Protein AF-A0A9X5XA34-F1 (afdb_monomer)

Nearest PDB structures (foldseek):
  7z6s-assembly1_E  TM=5.953E-01  e=7.574E-02  Homo sapiens
  6o60-assembly1_A  TM=2.991E-01  e=6.648E+00  Homo sapiens
  1knz-assembly4_N  TM=2.653E-01  e=7.057E+00  Simian rotavirus A/SA11

Foldseek 3Di:
DLVVLLVVLLVLVVVCVVVVDDDPSVVVSVVSLVVVLVPDPDSPVSVVSVVVSVVLSVLLVVQVVVLCVLCVVVQAAEDEDCDPVCPAWAWDQDPNGTYTYYHSSCSVRNSLLSQQVQAAPPPSHHADPLWDFDDPPPDDPPRPADAGRVRHGGTHHPVVVVVVVPPDDPVNVDPVSCVVVVNDPPDD

Solvent-accessible surface area (backbone atoms only — not comparable to full-atom values): 11039 Å² total; per-residue (Å²): 107,69,69,64,51,50,56,52,54,52,53,53,51,53,56,41,61,75,61,77,56,85,54,71,65,56,50,50,50,52,49,50,53,53,49,55,37,70,72,40,97,50,40,66,61,47,51,53,52,54,50,50,53,52,51,47,52,57,46,22,64,68,28,44,67,55,33,52,52,46,29,55,75,70,73,33,46,81,43,74,38,88,56,79,85,49,80,64,54,41,71,44,78,55,97,89,36,54,23,40,40,28,31,60,86,39,30,50,61,33,25,57,57,53,59,44,61,81,19,12,72,84,75,66,39,83,57,61,97,72,42,32,77,46,72,64,96,82,60,57,95,84,60,87,66,47,61,42,74,85,69,46,75,37,31,31,34,54,69,62,49,63,72,65,69,59,84,67,52,73,82,68,60,38,68,71,51,28,62,75,69,70,50,75,80,85,79,128

Radius of gyration: 23.43 Å; Cα contacts (8 Å, |Δi|>4): 202; chains: 1; bounding box: 64×44×60 Å

Structure (mmCIF, N/CA/C/O backbone):
data_AF-A0A9X5XA34-F1
#
_entry.id   AF-A0A9X5XA34-F1
#
loop_
_atom_site.group_PDB
_atom_site.id
_atom_site.type_symbol
_atom_site.label_atom_id
_atom_site.label_alt_id
_atom_site.label_comp_id
_atom_site.label_asym_id
_atom_site.label_entity_id
_atom_site.label_seq_id
_atom_site.pdbx_PDB_ins_code
_atom_site.Cartn_x
_atom_site.Cartn_y
_atom_site.Cartn_z
_atom_site.occupancy
_atom_site.B_iso_or_equiv
_atom_site.auth_seq_id
_atom_site.auth_comp_id
_atom_site.auth_asym_id
_atom_site.auth_atom_id
_atom_site.pdbx_PDB_model_num
ATOM 1 N N . GLN A 1 1 ? 6.726 -3.554 -26.594 1.00 53.03 1 GLN A N 1
ATOM 2 C CA . GLN A 1 1 ? 8.199 -3.473 -26.692 1.00 53.03 1 GLN A CA 1
ATOM 3 C C . GLN A 1 1 ? 8.762 -2.901 -25.396 1.00 53.03 1 GLN A C 1
ATOM 5 O O . GLN A 1 1 ? 9.477 -3.631 -24.731 1.00 53.03 1 GLN A O 1
ATOM 10 N N . SER A 1 2 ? 8.300 -1.724 -24.947 1.00 52.72 2 SER A N 1
ATOM 11 C CA . SER A 1 2 ? 8.658 -1.141 -23.637 1.00 52.72 2 SER A CA 1
ATOM 12 C C . SER A 1 2 ? 8.452 -2.076 -22.436 1.00 52.72 2 SER A C 1
ATOM 14 O O . SER A 1 2 ? 9.377 -2.255 -21.656 1.00 52.72 2 SER A O 1
ATOM 16 N N . GLU A 1 3 ? 7.300 -2.745 -22.312 1.00 49.78 3 GLU A N 1
ATOM 17 C CA . GLU A 1 3 ? 7.043 -3.704 -21.214 1.00 49.78 3 GLU A CA 1
ATOM 18 C C . GLU A 1 3 ? 8.010 -4.900 -21.230 1.00 49.78 3 GLU A C 1
ATOM 20 O O . GLU A 1 3 ? 8.459 -5.381 -20.192 1.00 49.78 3 GLU A O 1
ATOM 25 N N . THR A 1 4 ? 8.382 -5.362 -22.425 1.00 62.16 4 THR A N 1
ATOM 26 C CA . THR A 1 4 ? 9.328 -6.470 -22.616 1.00 62.16 4 THR A CA 1
ATOM 27 C C . THR A 1 4 ? 10.756 -6.061 -22.255 1.00 62.16 4 THR A C 1
ATOM 29 O O . THR A 1 4 ? 11.540 -6.887 -21.785 1.00 62.16 4 THR A O 1
ATOM 32 N N . ASP A 1 5 ? 11.093 -4.792 -22.464 1.00 62.34 5 ASP A N 1
ATOM 33 C CA . ASP A 1 5 ? 12.386 -4.225 -22.100 1.00 62.34 5 ASP A CA 1
ATOM 34 C C . ASP A 1 5 ? 12.451 -3.924 -20.591 1.00 62.34 5 ASP A C 1
ATOM 36 O O . ASP A 1 5 ? 13.469 -4.212 -19.962 1.00 62.34 5 ASP A O 1
ATOM 40 N N . ALA A 1 6 ? 11.345 -3.484 -19.980 1.00 56.47 6 ALA A N 1
ATOM 41 C CA . ALA A 1 6 ? 11.218 -3.271 -18.536 1.00 56.47 6 ALA A CA 1
ATOM 42 C C . ALA A 1 6 ? 11.416 -4.569 -17.732 1.00 56.47 6 ALA A C 1
ATOM 44 O O . ALA A 1 6 ? 12.258 -4.619 -16.834 1.00 56.47 6 ALA A O 1
ATOM 45 N N . ALA A 1 7 ? 10.726 -5.651 -18.109 1.00 65.06 7 ALA A N 1
ATOM 46 C CA . ALA A 1 7 ? 10.892 -6.958 -17.467 1.00 65.06 7 ALA A CA 1
ATOM 47 C C . ALA A 1 7 ? 12.336 -7.488 -17.581 1.00 65.06 7 ALA A C 1
ATOM 49 O O . ALA A 1 7 ? 12.862 -8.099 -16.650 1.00 65.06 7 ALA A O 1
ATOM 50 N N . ARG A 1 8 ? 13.017 -7.217 -18.706 1.00 67.88 8 ARG A N 1
ATOM 51 C CA . ARG A 1 8 ? 14.408 -7.641 -18.934 1.00 67.88 8 ARG A CA 1
ATOM 52 C C . ARG A 1 8 ? 15.404 -6.868 -18.065 1.00 67.88 8 ARG A C 1
ATOM 54 O O . ARG A 1 8 ? 16.345 -7.473 -17.551 1.00 67.88 8 ARG A O 1
ATOM 61 N N . ILE A 1 9 ? 15.193 -5.560 -17.914 1.00 66.75 9 ILE A N 1
ATOM 62 C CA . ILE A 1 9 ? 15.996 -4.663 -17.070 1.00 66.75 9 ILE A CA 1
ATOM 63 C C . ILE A 1 9 ? 15.876 -5.080 -15.598 1.00 66.75 9 ILE A C 1
ATOM 65 O O . ILE A 1 9 ? 16.897 -5.263 -14.937 1.00 66.75 9 ILE A O 1
ATOM 69 N N . ILE A 1 10 ? 14.652 -5.299 -15.108 1.00 64.88 10 ILE A N 1
ATOM 70 C CA . ILE A 1 10 ? 14.385 -5.689 -13.714 1.00 64.88 10 ILE A CA 1
ATOM 71 C C . ILE A 1 10 ? 15.001 -7.058 -13.393 1.00 64.88 10 ILE A C 1
ATOM 73 O O . ILE A 1 10 ? 15.724 -7.187 -12.406 1.00 64.88 10 ILE A O 1
ATOM 77 N N . LEU A 1 11 ? 14.820 -8.052 -14.269 1.00 68.38 11 LEU A N 1
ATOM 78 C CA . LEU A 1 11 ? 15.395 -9.388 -14.087 1.00 68.38 11 LEU A CA 1
ATOM 79 C C . LEU A 1 11 ? 16.931 -9.361 -13.967 1.00 68.38 11 LEU A C 1
ATOM 81 O O . LEU A 1 11 ? 17.500 -10.065 -13.133 1.00 68.38 11 LEU A O 1
ATOM 85 N N . HIS A 1 12 ? 17.614 -8.543 -14.777 1.00 64.69 12 HIS A N 1
ATOM 86 C CA . HIS A 1 12 ? 19.074 -8.402 -14.691 1.00 64.69 12 HIS A CA 1
ATOM 87 C C . HIS A 1 12 ? 19.519 -7.750 -13.372 1.00 64.69 12 HIS A C 1
ATOM 89 O O . HIS A 1 12 ? 20.547 -8.131 -12.817 1.00 64.69 12 HIS A O 1
ATOM 95 N N . LEU A 1 13 ? 18.752 -6.802 -12.824 1.00 63.66 13 LEU A N 1
ATOM 96 C CA . LEU A 1 13 ? 19.071 -6.171 -11.536 1.00 63.66 13 LEU A CA 1
ATOM 97 C C . LEU A 1 13 ? 18.957 -7.148 -10.363 1.00 63.66 13 LEU A C 1
ATOM 99 O O . LEU A 1 13 ? 19.802 -7.135 -9.466 1.00 63.66 13 LEU A O 1
ATOM 103 N N . GLU A 1 14 ? 17.939 -8.005 -10.371 1.00 64.94 14 GLU A N 1
ATOM 104 C CA . GLU A 1 14 ? 17.734 -9.017 -9.332 1.00 64.94 14 GLU A CA 1
ATOM 105 C C . GLU A 1 14 ? 18.852 -10.062 -9.330 1.00 64.94 14 GLU A C 1
ATOM 107 O O . GLU A 1 14 ? 19.388 -10.390 -8.268 1.00 64.94 14 GLU A O 1
ATOM 112 N N . GLN A 1 15 ? 19.266 -10.512 -10.518 1.00 65.75 15 GLN A N 1
ATOM 113 C CA . GLN A 1 15 ? 20.411 -11.410 -10.686 1.00 65.75 15 GLN A CA 1
ATOM 114 C C . GLN A 1 15 ? 21.706 -10.769 -10.165 1.00 65.75 15 GLN A C 1
ATOM 116 O O . GLN A 1 15 ? 22.433 -11.390 -9.389 1.00 65.75 15 GLN A O 1
ATOM 121 N N . ASN A 1 16 ? 21.948 -9.498 -10.494 1.00 59.97 16 ASN A N 1
ATOM 122 C CA . ASN A 1 16 ? 23.144 -8.773 -10.054 1.00 59.97 16 ASN A CA 1
ATOM 123 C C . ASN A 1 16 ? 23.168 -8.554 -8.538 1.00 59.97 16 ASN A C 1
ATOM 125 O O . ASN A 1 16 ? 24.214 -8.666 -7.898 1.00 59.97 16 ASN A O 1
ATOM 129 N N . HIS A 1 17 ? 22.013 -8.265 -7.938 1.00 57.62 17 HIS A N 1
ATOM 130 C CA . HIS A 1 17 ? 21.917 -8.049 -6.500 1.00 57.62 17 HIS A CA 1
ATOM 131 C C . HIS A 1 17 ? 22.076 -9.342 -5.692 1.00 57.62 17 HIS A C 1
ATOM 133 O O . HIS A 1 17 ? 22.726 -9.325 -4.649 1.00 57.62 17 HIS A O 1
ATOM 139 N N . ALA A 1 18 ? 21.508 -10.457 -6.162 1.00 56.69 18 ALA A N 1
ATOM 140 C CA . ALA A 1 18 ? 21.620 -11.756 -5.498 1.00 56.69 18 ALA A CA 1
ATOM 141 C C . ALA A 1 18 ? 23.058 -12.300 -5.499 1.00 56.69 18 ALA A C 1
ATOM 143 O O . ALA A 1 18 ? 23.439 -13.044 -4.596 1.00 56.69 18 ALA A O 1
ATOM 144 N N . LEU A 1 19 ? 23.859 -11.919 -6.496 1.00 56.22 19 LEU A N 1
ATOM 145 C CA . LEU A 1 19 ? 25.229 -12.393 -6.643 1.00 56.22 19 LEU A CA 1
ATOM 146 C C . LEU A 1 19 ? 26.249 -11.551 -5.873 1.00 56.22 19 LEU A C 1
ATOM 148 O O . LEU A 1 19 ? 27.348 -12.040 -5.644 1.00 56.22 19 LEU A O 1
ATOM 152 N N . GLY A 1 20 ? 25.920 -10.324 -5.447 1.00 52.09 20 GLY A N 1
ATOM 153 C CA . GLY A 1 20 ? 26.854 -9.455 -4.712 1.00 52.09 20 GLY A CA 1
ATOM 154 C C . GLY A 1 20 ? 28.168 -9.174 -5.460 1.00 52.09 20 GLY A C 1
ATOM 155 O O . GLY A 1 20 ? 29.152 -8.757 -4.850 1.00 52.09 20 GLY A O 1
ATOM 156 N N . LEU A 1 21 ? 28.197 -9.427 -6.770 1.00 47.56 21 LEU A N 1
ATOM 157 C CA . LEU A 1 21 ? 29.385 -9.413 -7.611 1.00 47.56 21 LEU A CA 1
ATOM 158 C C . LEU A 1 21 ? 29.230 -8.334 -8.681 1.00 47.56 21 LEU A C 1
ATOM 160 O O . LEU A 1 21 ? 28.196 -8.216 -9.333 1.00 47.56 21 LEU A O 1
ATOM 164 N N . GLY A 1 22 ? 30.272 -7.522 -8.831 1.00 54.25 22 GLY A N 1
ATOM 165 C CA . GLY A 1 22 ? 30.401 -6.590 -9.941 1.00 54.25 22 GLY A CA 1
ATOM 166 C C . GLY A 1 22 ? 31.101 -7.204 -11.157 1.00 54.25 22 GLY A C 1
ATOM 167 O O . GLY A 1 22 ? 31.789 -8.218 -11.053 1.00 54.25 22 GLY A O 1
ATOM 168 N N . SER A 1 23 ? 31.003 -6.444 -12.253 1.00 61.09 23 SER A N 1
ATOM 169 C CA . SER A 1 23 ? 31.700 -6.515 -13.545 1.00 61.09 23 SER A CA 1
ATOM 170 C C . SER A 1 23 ? 30.919 -7.149 -14.708 1.00 61.09 23 SER A C 1
ATOM 172 O O . SER A 1 23 ? 30.267 -6.367 -15.388 1.00 61.09 23 SER A O 1
ATOM 174 N N . PRO A 1 24 ? 30.865 -8.465 -14.979 1.00 63.59 24 PRO A N 1
ATOM 175 C CA . PRO A 1 24 ? 30.303 -8.954 -16.247 1.00 63.59 24 PRO A CA 1
ATOM 176 C C . PRO A 1 24 ? 28.811 -8.655 -16.423 1.00 63.59 24 PRO A C 1
ATOM 178 O O . PRO A 1 24 ? 28.365 -8.248 -17.494 1.00 63.59 24 PRO A O 1
ATOM 181 N N . GLU A 1 25 ? 28.025 -8.842 -15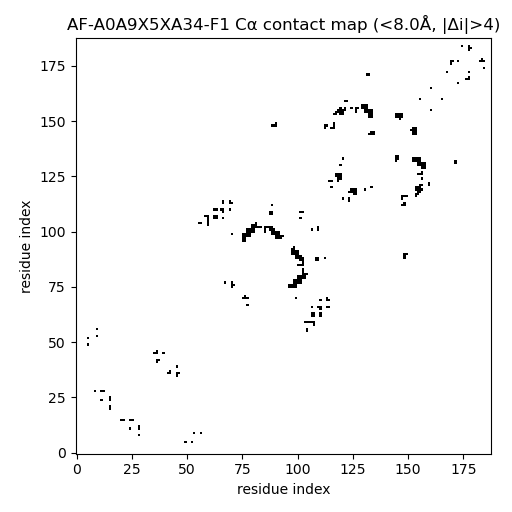.371 1.00 62.22 25 GLU A N 1
ATOM 182 C CA . GLU A 1 25 ? 26.577 -8.694 -15.434 1.00 62.22 25 GLU A CA 1
ATOM 183 C C . GLU A 1 25 ? 26.138 -7.227 -15.292 1.00 62.22 25 GLU A C 1
ATOM 185 O O . GLU A 1 25 ? 25.106 -6.822 -15.836 1.00 62.22 25 GLU A O 1
ATOM 190 N N . LEU A 1 26 ? 26.951 -6.397 -14.625 1.00 66.31 26 LEU A N 1
ATOM 191 C CA . LEU A 1 26 ? 26.785 -4.941 -14.628 1.00 66.31 26 LEU A CA 1
ATOM 192 C C . LEU A 1 26 ? 27.148 -4.353 -16.000 1.00 66.31 26 LEU A C 1
ATOM 194 O O . LEU A 1 26 ? 26.424 -3.496 -16.504 1.00 66.31 26 LEU A O 1
ATOM 198 N N . ASP A 1 27 ? 28.205 -4.864 -16.635 1.00 68.38 27 ASP A N 1
ATOM 199 C CA . ASP A 1 27 ? 28.618 -4.486 -17.987 1.00 68.38 27 ASP A CA 1
ATOM 200 C C . ASP A 1 27 ? 27.572 -4.931 -19.025 1.00 68.38 27 ASP A C 1
ATOM 202 O O . ASP A 1 27 ? 27.261 -4.183 -19.956 1.00 68.38 27 ASP A O 1
ATOM 206 N N . ALA A 1 28 ? 26.965 -6.112 -18.851 1.00 70.12 28 ALA A N 1
ATOM 207 C CA . ALA A 1 28 ? 25.863 -6.596 -19.685 1.00 70.12 28 ALA A CA 1
ATOM 208 C C . ALA A 1 28 ? 24.605 -5.727 -19.532 1.00 70.12 28 ALA A C 1
ATOM 210 O O . ALA A 1 28 ? 23.986 -5.348 -20.529 1.00 70.12 28 ALA A O 1
ATOM 211 N N . PHE A 1 29 ? 24.263 -5.348 -18.298 1.00 73.31 29 PHE A N 1
ATOM 212 C CA . PHE A 1 29 ? 23.167 -4.426 -18.014 1.00 73.31 29 PHE A CA 1
ATOM 213 C C . PHE A 1 29 ? 23.407 -3.040 -18.632 1.00 73.31 29 PHE A C 1
ATOM 215 O O . PHE A 1 29 ? 22.541 -2.501 -19.325 1.00 73.31 29 PHE A O 1
ATOM 222 N N . GLN A 1 30 ? 24.609 -2.485 -18.460 1.00 73.44 30 GLN A N 1
ATOM 223 C CA . GLN A 1 30 ? 24.997 -1.212 -19.061 1.00 73.44 30 GLN A CA 1
ATOM 224 C C . GLN A 1 3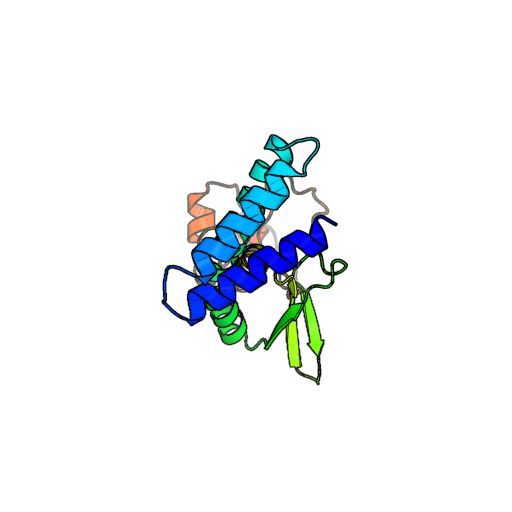0 ? 24.960 -1.284 -20.594 1.00 73.44 30 GLN A C 1
ATOM 226 O O . GLN A 1 30 ? 24.441 -0.375 -21.239 1.00 73.44 30 GLN A O 1
ATOM 231 N N . SER A 1 31 ? 25.441 -2.381 -21.185 1.00 77.62 31 SER A N 1
ATOM 232 C CA . SER A 1 31 ? 25.407 -2.608 -22.636 1.00 77.62 31 SER A CA 1
ATOM 233 C C . SER A 1 31 ? 23.979 -2.702 -23.176 1.00 77.62 31 SER A C 1
ATOM 235 O O . SER A 1 31 ? 23.699 -2.186 -24.261 1.00 77.62 31 SER A O 1
ATOM 237 N N . LEU A 1 32 ? 23.059 -3.308 -22.418 1.00 79.25 32 LEU A N 1
ATOM 238 C CA . LEU A 1 32 ? 21.639 -3.362 -22.759 1.00 79.25 32 LEU A CA 1
ATOM 239 C C . LEU A 1 32 ? 21.011 -1.962 -22.755 1.00 79.25 32 LEU A C 1
ATOM 241 O O . LEU A 1 32 ? 20.362 -1.599 -23.734 1.00 79.25 32 LEU A O 1
ATOM 245 N N . ILE A 1 33 ? 21.243 -1.160 -21.707 1.00 78.00 33 ILE A N 1
ATOM 246 C CA . ILE A 1 33 ? 20.742 0.224 -21.639 1.00 78.00 33 ILE A CA 1
ATOM 247 C C . ILE A 1 33 ? 21.297 1.053 -22.799 1.00 78.00 33 ILE A C 1
ATOM 249 O O . ILE A 1 33 ? 20.537 1.721 -23.494 1.00 78.00 33 ILE A O 1
ATOM 253 N N . VAL A 1 34 ? 22.608 0.986 -23.048 1.00 80.12 34 VAL A N 1
ATOM 254 C CA . VAL A 1 34 ? 23.249 1.716 -24.153 1.00 80.12 34 VAL A CA 1
ATOM 255 C C . VAL A 1 34 ? 22.652 1.306 -25.500 1.00 80.12 34 VAL A C 1
ATOM 257 O O . VAL A 1 34 ? 22.372 2.172 -26.325 1.00 80.12 34 VAL A O 1
ATOM 260 N N . SER A 1 35 ? 22.397 0.013 -25.710 1.00 80.00 35 SER A N 1
ATOM 261 C CA . SER A 1 35 ? 21.786 -0.491 -26.947 1.00 80.00 35 SER A CA 1
ATOM 262 C C . SER A 1 35 ? 20.341 -0.014 -27.120 1.00 80.00 35 SER A C 1
ATOM 264 O O . SER A 1 35 ? 19.966 0.393 -28.217 1.00 80.00 35 SER A O 1
ATOM 266 N N . LEU A 1 36 ? 19.543 -0.014 -26.045 1.00 79.44 36 LEU A N 1
ATOM 267 C CA . LEU A 1 36 ? 18.163 0.485 -26.056 1.00 79.44 36 LEU A CA 1
ATOM 268 C C . LEU A 1 36 ? 18.105 1.980 -26.381 1.00 79.44 36 LEU A C 1
ATOM 270 O O . LEU A 1 36 ? 17.307 2.399 -27.212 1.00 79.44 36 LEU A O 1
ATOM 274 N N . VAL A 1 37 ? 18.980 2.778 -25.768 1.00 81.44 37 VAL A N 1
ATOM 275 C CA . VAL A 1 37 ? 19.057 4.226 -26.006 1.00 81.44 37 VAL A CA 1
ATOM 276 C C . VAL A 1 37 ? 19.557 4.530 -27.421 1.00 81.44 37 VAL A C 1
ATOM 278 O O . VAL A 1 37 ? 19.041 5.438 -28.066 1.00 81.44 37 VAL A O 1
ATOM 281 N N . ALA A 1 38 ? 20.534 3.771 -27.926 1.00 82.00 38 ALA A N 1
ATOM 282 C CA . ALA A 1 38 ? 21.093 3.965 -29.265 1.00 82.00 38 ALA A CA 1
ATOM 283 C C . ALA A 1 38 ? 20.125 3.579 -30.396 1.00 82.00 38 ALA A C 1
ATOM 285 O O . ALA A 1 38 ? 20.214 4.139 -31.486 1.00 82.00 38 ALA A O 1
ATOM 286 N N . ALA A 1 39 ? 19.218 2.630 -30.149 1.00 82.56 39 ALA A N 1
ATOM 287 C CA . ALA A 1 39 ? 18.218 2.181 -31.116 1.00 82.56 39 ALA A CA 1
ATOM 288 C C . ALA A 1 39 ? 16.908 2.991 -31.075 1.00 82.56 39 ALA A C 1
ATOM 290 O O . ALA A 1 39 ? 16.017 2.736 -31.884 1.00 82.56 39 ALA A O 1
ATOM 291 N N . ALA A 1 40 ? 16.765 3.927 -30.134 1.00 83.06 40 ALA A N 1
ATOM 292 C CA . ALA A 1 40 ? 15.533 4.675 -29.923 1.00 83.06 40 ALA A CA 1
ATOM 293 C C . ALA A 1 40 ? 15.440 5.927 -30.803 1.00 83.06 40 ALA A C 1
ATOM 295 O O . ALA A 1 40 ? 16.393 6.699 -30.906 1.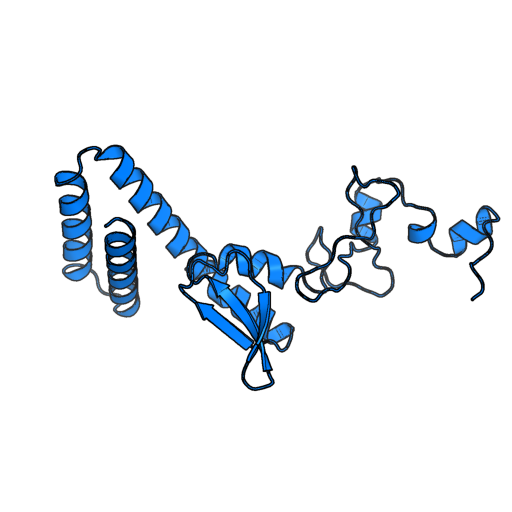00 83.06 40 ALA A O 1
ATOM 296 N N . ASP A 1 41 ? 14.246 6.184 -31.341 1.00 86.19 41 ASP A N 1
ATOM 297 C CA . ASP A 1 41 ? 13.933 7.431 -32.052 1.00 86.19 41 ASP A CA 1
ATOM 298 C C . ASP A 1 41 ? 13.962 8.657 -31.118 1.00 86.19 41 ASP A C 1
ATOM 300 O O . ASP A 1 41 ? 14.305 9.762 -31.541 1.00 86.19 41 ASP A O 1
ATOM 304 N N . ASP A 1 42 ? 13.648 8.456 -29.831 1.00 87.50 42 ASP A N 1
ATOM 305 C CA . ASP A 1 42 ? 13.788 9.456 -28.768 1.00 87.50 42 ASP A CA 1
ATOM 306 C C . ASP A 1 42 ? 14.621 8.906 -27.591 1.00 87.50 42 ASP A C 1
ATOM 308 O O . ASP A 1 42 ? 14.082 8.363 -26.617 1.00 87.50 42 ASP A O 1
ATOM 312 N N . PRO A 1 43 ? 15.954 9.074 -27.643 1.00 82.06 43 PRO A N 1
ATOM 313 C CA . PRO A 1 43 ? 16.856 8.647 -26.578 1.00 82.06 43 PRO A CA 1
ATOM 314 C C . PRO A 1 43 ? 16.543 9.284 -25.217 1.00 82.06 43 PRO A C 1
ATOM 316 O O . PRO A 1 43 ? 16.784 8.667 -24.181 1.00 82.06 43 PRO A O 1
ATOM 319 N N . LYS A 1 44 ? 16.002 10.512 -25.190 1.00 80.12 44 LYS A N 1
ATOM 320 C CA . LYS A 1 44 ? 15.690 11.207 -23.932 1.00 80.12 44 LYS A CA 1
ATOM 321 C C . LYS A 1 44 ? 14.476 10.591 -23.255 1.00 80.12 44 LYS A C 1
ATOM 323 O O . LYS A 1 44 ? 14.518 10.388 -22.043 1.00 80.12 44 LYS A O 1
ATOM 328 N N . ALA A 1 45 ? 13.435 10.269 -24.021 1.00 80.56 45 ALA A N 1
ATOM 329 C CA . ALA A 1 45 ? 12.265 9.572 -23.495 1.00 80.56 45 ALA A CA 1
ATOM 330 C C . ALA A 1 45 ? 12.639 8.194 -22.931 1.00 80.56 45 ALA A C 1
ATOM 332 O O . ALA A 1 45 ? 12.202 7.841 -21.839 1.00 80.56 45 ALA A O 1
ATOM 333 N N . VAL A 1 46 ? 13.511 7.450 -23.620 1.00 78.81 46 VAL A N 1
ATOM 334 C CA . VAL A 1 46 ? 13.980 6.140 -23.140 1.00 78.81 46 VAL A CA 1
ATOM 335 C C . VAL A 1 46 ? 14.811 6.263 -21.864 1.00 78.81 46 VAL A C 1
ATOM 337 O O . VAL A 1 46 ? 14.577 5.510 -20.924 1.00 78.81 46 VAL A O 1
ATOM 340 N N . ILE A 1 47 ? 15.731 7.232 -21.775 1.00 79.06 47 ILE A N 1
ATOM 341 C CA . ILE A 1 47 ? 16.494 7.480 -20.539 1.00 79.06 47 ILE A CA 1
ATOM 342 C C . ILE A 1 47 ? 15.557 7.840 -19.383 1.00 79.06 47 ILE A C 1
ATOM 344 O O . ILE A 1 47 ? 15.718 7.300 -18.289 1.00 79.06 47 ILE A O 1
ATOM 348 N N . ALA A 1 48 ? 14.579 8.722 -19.608 1.00 77.56 48 ALA A N 1
ATOM 349 C CA . ALA A 1 48 ? 13.624 9.113 -18.574 1.00 77.56 48 ALA A CA 1
ATOM 350 C C . ALA A 1 48 ? 12.819 7.903 -18.079 1.00 77.56 48 ALA A C 1
ATOM 352 O O . ALA A 1 48 ? 12.737 7.674 -16.876 1.00 77.56 48 ALA A O 1
ATOM 353 N N . HIS A 1 49 ? 12.329 7.081 -19.006 1.00 78.38 49 HIS A N 1
ATOM 354 C CA . HIS A 1 49 ? 11.557 5.887 -18.688 1.00 78.38 49 HIS A CA 1
ATOM 355 C C . HIS A 1 49 ? 12.374 4.823 -17.936 1.00 78.38 49 HIS A C 1
ATOM 357 O O . HIS A 1 49 ? 11.925 4.295 -16.926 1.00 78.38 49 HIS A O 1
ATOM 363 N N . VAL A 1 50 ? 13.606 4.529 -18.369 1.00 79.44 50 VAL A N 1
ATOM 364 C CA . VAL A 1 50 ? 14.495 3.596 -17.650 1.00 79.44 50 VAL A CA 1
ATOM 365 C C . VAL A 1 50 ? 14.833 4.127 -16.255 1.00 79.44 50 VAL A C 1
ATOM 367 O O . VAL A 1 50 ? 14.895 3.352 -15.304 1.00 79.44 50 VAL A O 1
ATOM 370 N N . THR A 1 51 ? 15.030 5.440 -16.115 1.00 77.31 51 THR A N 1
ATOM 371 C CA . THR A 1 51 ? 15.281 6.068 -14.808 1.00 77.31 51 THR A CA 1
ATOM 372 C C . THR A 1 51 ? 14.096 5.880 -13.864 1.00 77.31 51 THR A C 1
ATOM 374 O O . THR A 1 51 ? 14.292 5.471 -12.725 1.00 77.31 51 THR A O 1
ATOM 377 N N . GLU A 1 52 ? 12.878 6.126 -14.347 1.00 78.56 52 GLU A N 1
ATOM 378 C CA . GLU A 1 52 ? 11.636 5.915 -13.597 1.00 78.56 52 GLU A CA 1
ATOM 379 C C . GLU A 1 52 ? 11.503 4.457 -13.137 1.00 78.56 52 GLU A C 1
ATOM 381 O O . GLU A 1 52 ? 11.354 4.201 -11.947 1.00 78.56 52 GLU A O 1
ATOM 386 N N . LEU A 1 53 ? 11.707 3.491 -14.039 1.00 74.81 53 LEU A N 1
ATOM 387 C CA . LEU A 1 53 ? 11.664 2.061 -13.705 1.00 74.81 53 LEU A CA 1
ATOM 388 C C . LEU A 1 53 ? 12.691 1.660 -12.634 1.00 74.81 53 LEU A C 1
ATOM 390 O O . LEU A 1 53 ? 12.409 0.827 -11.771 1.00 74.81 53 LEU A O 1
ATOM 394 N N . LEU A 1 54 ? 13.897 2.234 -12.683 1.00 73.44 54 LEU A N 1
ATOM 395 C CA . LEU A 1 54 ? 14.935 1.989 -11.680 1.00 73.44 54 LEU A CA 1
ATOM 396 C C . LEU A 1 54 ? 14.562 2.565 -10.312 1.00 73.44 54 LEU A C 1
ATOM 398 O O . LEU A 1 54 ? 14.817 1.920 -9.291 1.00 73.44 54 LEU A O 1
ATOM 402 N N . CYS A 1 55 ? 1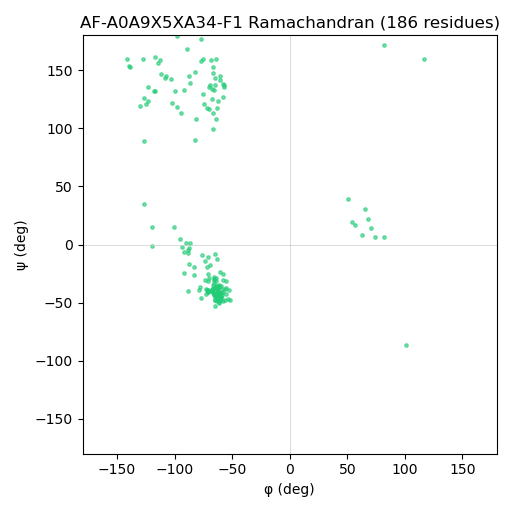3.966 3.757 -10.292 1.00 72.88 55 CYS A N 1
ATOM 403 C CA . CYS A 1 55 ? 13.432 4.366 -9.080 1.00 72.88 55 CYS A CA 1
ATOM 404 C C . CYS A 1 55 ? 12.316 3.504 -8.477 1.00 72.88 55 CYS A C 1
ATOM 406 O O . CYS A 1 55 ? 12.422 3.139 -7.305 1.00 72.88 55 CYS A O 1
ATOM 408 N N . ASP A 1 56 ? 11.333 3.097 -9.281 1.00 74.94 56 ASP A N 1
ATOM 409 C CA . ASP A 1 56 ? 10.214 2.251 -8.853 1.00 74.94 56 ASP A CA 1
ATOM 410 C C . ASP A 1 56 ? 10.706 0.907 -8.293 1.00 74.94 56 ASP A C 1
ATOM 412 O O . ASP A 1 56 ? 10.260 0.454 -7.239 1.00 74.94 56 ASP A O 1
ATOM 416 N N . HIS A 1 57 ? 11.683 0.267 -8.945 1.00 76.56 57 HIS A N 1
ATOM 417 C CA . HIS A 1 57 ? 12.264 -0.983 -8.448 1.00 76.56 57 HIS A CA 1
ATOM 418 C C . HIS A 1 57 ? 12.976 -0.799 -7.098 1.00 76.56 57 HIS A C 1
ATOM 420 O O . HIS A 1 57 ? 12.798 -1.607 -6.181 1.00 76.56 57 HIS A O 1
ATOM 426 N N . ALA A 1 58 ? 13.781 0.259 -6.954 1.00 75.75 58 ALA A N 1
ATOM 427 C CA . ALA A 1 58 ? 14.471 0.555 -5.702 1.00 75.75 58 ALA A CA 1
ATOM 428 C C . ALA A 1 58 ? 13.481 0.851 -4.563 1.00 75.75 58 ALA A C 1
ATOM 430 O O . ALA A 1 58 ? 13.679 0.387 -3.436 1.00 75.75 58 ALA A O 1
ATOM 431 N N . GLU A 1 59 ? 12.405 1.577 -4.865 1.00 79.50 59 GLU A N 1
ATOM 432 C CA . GLU A 1 59 ? 11.338 1.882 -3.921 1.00 79.50 59 GLU A CA 1
ATOM 433 C C . GLU A 1 59 ? 10.588 0.611 -3.497 1.00 79.50 59 GLU A C 1
ATOM 435 O O . GLU A 1 59 ? 10.533 0.291 -2.306 1.00 79.50 59 GLU A O 1
ATOM 440 N N . ASN A 1 60 ? 10.105 -0.184 -4.453 1.00 82.06 60 ASN A N 1
ATOM 441 C CA . ASN A 1 60 ? 9.391 -1.432 -4.179 1.00 82.06 60 ASN A CA 1
ATOM 442 C C . ASN A 1 60 ? 10.224 -2.398 -3.330 1.00 82.06 60 ASN A C 1
ATOM 444 O O . ASN A 1 60 ? 9.715 -3.013 -2.391 1.00 82.06 60 ASN A O 1
ATOM 448 N N . LYS A 1 61 ? 11.533 -2.472 -3.579 1.00 82.69 61 LYS A N 1
ATOM 449 C CA . LYS A 1 61 ? 12.456 -3.270 -2.770 1.00 82.69 61 LYS A CA 1
ATOM 450 C C . LYS A 1 61 ? 12.573 -2.782 -1.324 1.00 82.69 61 LYS A C 1
ATOM 452 O O . LYS A 1 61 ? 12.717 -3.601 -0.416 1.00 82.69 61 LYS A O 1
ATOM 457 N N . ALA A 1 62 ? 12.517 -1.47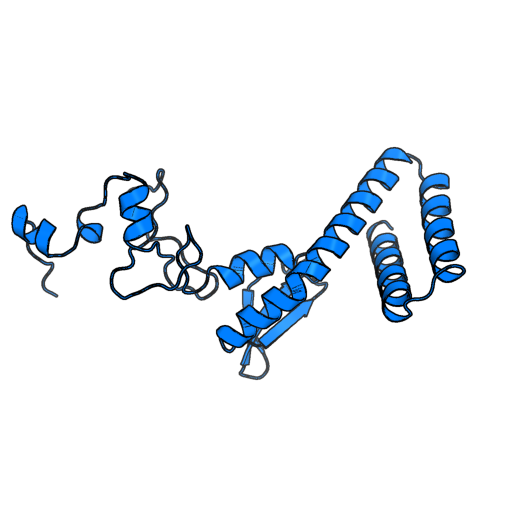2 -1.094 1.00 86.50 62 ALA A N 1
ATOM 458 C CA . ALA A 1 62 ? 12.560 -0.896 0.248 1.00 86.50 62 ALA A CA 1
ATOM 459 C C . ALA A 1 62 ? 11.248 -1.107 1.025 1.00 86.50 62 ALA A C 1
ATOM 461 O O . ALA A 1 62 ? 11.277 -1.216 2.256 1.00 86.50 62 ALA A O 1
ATOM 462 N N . TYR A 1 63 ? 10.110 -1.172 0.328 1.00 90.81 63 TYR A N 1
ATOM 463 C CA . TYR A 1 63 ? 8.791 -1.334 0.945 1.00 90.81 63 TYR A CA 1
ATOM 464 C C . TYR A 1 63 ? 8.328 -2.783 1.081 1.00 90.81 63 TYR A C 1
ATOM 466 O O . TYR A 1 63 ? 7.570 -3.063 2.006 1.00 90.81 63 TYR A O 1
ATOM 474 N N . LEU A 1 64 ? 8.810 -3.719 0.257 1.00 92.31 64 LEU A N 1
ATOM 475 C CA . LEU A 1 64 ? 8.366 -5.116 0.311 1.00 92.31 64 LEU A CA 1
ATOM 476 C C . LEU A 1 64 ? 8.490 -5.749 1.711 1.00 92.31 64 LEU A C 1
ATOM 478 O O . LEU A 1 64 ? 7.501 -6.312 2.182 1.00 92.31 64 LEU A O 1
ATOM 482 N N . PRO A 1 65 ? 9.619 -5.617 2.441 1.00 93.44 65 PRO A N 1
ATOM 483 C CA . PRO A 1 65 ? 9.705 -6.148 3.801 1.00 93.44 65 PRO A CA 1
ATOM 484 C C . PRO A 1 65 ? 8.694 -5.509 4.762 1.00 93.44 65 PRO A C 1
ATOM 486 O O . PRO A 1 65 ? 8.157 -6.188 5.633 1.00 93.44 65 PRO A O 1
ATOM 489 N N . LYS A 1 66 ? 8.405 -4.213 4.592 1.00 94.81 66 LYS A N 1
ATOM 490 C CA . LYS A 1 66 ? 7.436 -3.491 5.427 1.00 94.81 66 LYS A CA 1
ATOM 491 C C . LYS A 1 66 ? 6.005 -3.934 5.126 1.00 94.81 66 LYS A C 1
ATOM 493 O O . LYS A 1 66 ? 5.223 -4.123 6.050 1.00 94.81 66 LYS A O 1
ATOM 498 N N . LEU A 1 67 ? 5.674 -4.141 3.850 1.00 95.19 67 LEU A N 1
ATOM 499 C CA . LEU A 1 67 ? 4.377 -4.671 3.432 1.00 95.19 67 LEU A CA 1
ATOM 500 C C . LEU A 1 67 ? 4.153 -6.074 4.000 1.00 95.19 67 LEU A C 1
ATOM 502 O O . LEU A 1 67 ? 3.103 -6.327 4.581 1.00 95.19 67 LEU A O 1
ATOM 506 N N . ILE A 1 68 ? 5.154 -6.956 3.905 1.00 95.62 68 ILE A N 1
ATOM 507 C CA . ILE A 1 68 ? 5.098 -8.295 4.509 1.00 95.62 68 ILE A CA 1
ATOM 508 C C . ILE A 1 68 ? 4.815 -8.187 6.011 1.00 95.62 68 ILE A C 1
ATOM 510 O O . ILE A 1 68 ? 3.892 -8.833 6.502 1.00 95.62 68 ILE A O 1
ATOM 514 N N . GLN A 1 69 ? 5.541 -7.322 6.723 1.00 95.75 69 GLN A N 1
ATOM 515 C CA . GLN A 1 69 ? 5.354 -7.118 8.158 1.00 95.75 69 GLN A CA 1
ATOM 516 C C . GLN A 1 69 ? 3.935 -6.637 8.511 1.00 95.75 69 GLN A C 1
ATOM 518 O O . GLN A 1 69 ? 3.348 -7.098 9.491 1.00 95.75 69 GLN A O 1
ATOM 523 N N . GLU A 1 70 ? 3.363 -5.717 7.734 1.00 95.31 70 GLU A N 1
ATOM 524 C CA . GLU A 1 70 ? 1.996 -5.241 7.967 1.00 95.31 70 GLU A CA 1
ATOM 525 C C . GLU A 1 70 ? 0.946 -6.312 7.630 1.00 95.31 70 GLU A C 1
ATOM 527 O O . GLU A 1 70 ? -0.009 -6.486 8.389 1.00 95.31 70 GLU A O 1
ATOM 532 N N . CYS A 1 71 ? 1.139 -7.093 6.562 1.00 96.00 71 CYS A N 1
ATOM 533 C CA . CYS A 1 71 ? 0.288 -8.247 6.265 1.00 96.00 71 CYS A CA 1
ATOM 534 C C . CYS A 1 71 ? 0.321 -9.273 7.409 1.00 96.00 71 CYS A C 1
ATOM 536 O O . CYS A 1 71 ? -0.736 -9.712 7.864 1.00 96.00 71 CYS A O 1
ATOM 538 N N . GLU A 1 72 ? 1.505 -9.598 7.934 1.00 96.00 72 GLU A N 1
ATOM 539 C CA . GLU A 1 72 ? 1.671 -10.499 9.080 1.00 96.00 72 GLU A CA 1
ATOM 540 C C . GLU A 1 72 ? 0.968 -9.968 10.334 1.00 96.00 72 GLU A C 1
ATOM 542 O O . GLU A 1 72 ? 0.216 -10.707 10.974 1.00 96.00 72 GLU A O 1
ATOM 547 N N . ARG A 1 73 ? 1.140 -8.676 10.654 1.00 94.56 73 ARG A N 1
ATOM 548 C CA . ARG A 1 73 ? 0.456 -8.014 11.780 1.00 94.56 73 ARG A CA 1
ATOM 549 C C . ARG A 1 73 ? -1.065 -8.156 11.688 1.00 94.56 73 ARG A C 1
ATOM 551 O O . ARG A 1 73 ? -1.731 -8.311 12.709 1.00 94.56 73 ARG A O 1
ATOM 558 N N . LEU A 1 74 ? -1.611 -8.092 10.476 1.00 93.50 74 LEU A N 1
ATOM 559 C CA . LEU A 1 74 ? -3.048 -8.180 10.208 1.00 93.50 74 LEU A CA 1
ATOM 560 C C . LEU A 1 74 ? -3.552 -9.622 10.025 1.00 93.50 74 LEU A C 1
ATOM 562 O O . LEU A 1 74 ? -4.753 -9.827 9.841 1.00 93.50 74 LEU A O 1
ATOM 566 N N . GLY A 1 75 ? -2.665 -10.622 10.067 1.00 95.19 75 GLY A N 1
ATOM 567 C CA . GLY A 1 75 ? -3.013 -12.017 9.797 1.00 95.19 75 GLY A CA 1
ATOM 568 C C . GLY A 1 75 ? -3.452 -12.263 8.349 1.00 95.19 75 GLY A C 1
ATOM 569 O O . GLY A 1 75 ? -4.294 -13.127 8.098 1.00 95.19 75 GLY A O 1
ATOM 570 N N . LEU A 1 76 ? -2.920 -11.484 7.405 1.00 95.94 76 LEU A N 1
ATOM 571 C CA . LEU A 1 76 ? -3.191 -11.576 5.973 1.00 95.94 76 LEU A CA 1
ATOM 572 C C . LEU A 1 76 ? -2.020 -12.258 5.258 1.00 95.94 76 LEU A C 1
ATOM 574 O O . LEU A 1 76 ? -0.857 -12.022 5.576 1.00 95.94 76 LEU A O 1
ATOM 578 N N . ALA A 1 77 ? -2.323 -13.084 4.259 1.00 96.94 77 ALA A N 1
ATOM 579 C CA . ALA A 1 77 ? -1.313 -13.517 3.298 1.00 96.94 77 ALA A CA 1
ATOM 580 C C . ALA A 1 77 ? -1.027 -12.392 2.287 1.00 96.94 77 ALA A C 1
ATOM 582 O O . ALA A 1 77 ? -1.875 -11.527 2.071 1.00 96.94 77 ALA A O 1
ATOM 583 N N . LEU A 1 78 ? 0.137 -12.427 1.639 1.00 96.56 78 LEU A N 1
ATOM 584 C CA . LEU A 1 78 ? 0.501 -11.511 0.558 1.00 96.56 78 LEU A CA 1
ATOM 585 C C . LEU A 1 78 ? 0.714 -12.301 -0.734 1.00 96.56 78 LEU A C 1
ATOM 587 O O . LEU A 1 78 ? 1.435 -13.298 -0.740 1.00 96.56 78 LEU A O 1
ATOM 591 N N . GLN A 1 79 ? 0.117 -11.831 -1.824 1.00 96.25 79 GLN A N 1
ATOM 592 C CA . GLN A 1 79 ? 0.367 -12.326 -3.170 1.00 96.25 79 GLN A CA 1
ATOM 593 C C . GLN A 1 79 ? 0.650 -11.146 -4.099 1.00 96.25 79 GLN A C 1
ATOM 595 O O . GLN A 1 79 ? -0.205 -10.285 -4.303 1.00 96.25 79 GLN A O 1
ATOM 600 N N . LEU A 1 80 ? 1.847 -11.135 -4.684 1.00 93.75 80 LEU A N 1
ATOM 601 C CA . LEU A 1 80 ? 2.200 -10.185 -5.733 1.00 93.75 80 LEU A CA 1
ATOM 602 C C . LEU A 1 80 ? 1.795 -10.733 -7.103 1.00 93.75 80 LEU A C 1
ATOM 604 O O . LEU A 1 80 ? 1.848 -11.943 -7.337 1.00 93.75 80 LEU A O 1
ATOM 608 N N . THR A 1 81 ? 1.373 -9.848 -7.999 1.00 91.19 81 THR A N 1
ATOM 609 C CA . THR A 1 81 ? 0.967 -10.194 -9.364 1.00 91.19 81 THR A CA 1
ATOM 610 C C . THR A 1 81 ? 1.459 -9.163 -10.376 1.00 91.19 81 THR A C 1
ATOM 612 O O . THR A 1 81 ? 1.630 -7.996 -10.037 1.00 91.19 81 THR A O 1
ATOM 615 N N . ASP A 1 82 ? 1.646 -9.592 -11.621 1.00 87.25 82 ASP A N 1
ATOM 616 C CA . ASP A 1 82 ? 1.919 -8.711 -12.764 1.00 87.25 82 ASP A CA 1
ATOM 617 C C . ASP A 1 82 ? 0.633 -8.362 -13.543 1.00 87.25 82 ASP A C 1
ATOM 619 O O . ASP A 1 82 ? 0.689 -7.734 -14.599 1.00 87.25 82 ASP A O 1
ATOM 623 N N . ASP A 1 83 ? -0.538 -8.796 -13.057 1.00 87.81 83 ASP A N 1
ATOM 624 C CA . ASP A 1 83 ? -1.828 -8.517 -13.691 1.00 87.81 83 ASP A CA 1
ATOM 625 C C . ASP A 1 83 ? -2.157 -7.019 -13.619 1.00 87.81 83 ASP A C 1
ATOM 627 O O . ASP A 1 83 ? -2.417 -6.462 -12.550 1.00 87.81 83 ASP A O 1
ATOM 631 N N . THR A 1 84 ? -2.176 -6.369 -14.781 1.00 83.00 84 THR A N 1
ATOM 632 C CA . THR A 1 84 ? -2.434 -4.932 -14.914 1.00 83.00 84 THR A CA 1
ATOM 633 C C . THR A 1 84 ? -3.886 -4.546 -14.637 1.00 83.00 84 THR A C 1
ATOM 635 O O . THR A 1 84 ? -4.166 -3.360 -14.477 1.00 83.00 84 THR A O 1
ATOM 638 N N . VAL A 1 85 ? -4.804 -5.516 -14.534 1.00 87.62 85 VAL A N 1
ATOM 639 C CA . VAL A 1 85 ? -6.191 -5.279 -14.104 1.00 87.62 85 VAL A CA 1
ATOM 640 C C . VAL A 1 85 ? -6.263 -4.942 -12.609 1.00 87.62 85 VAL A C 1
ATOM 642 O O . VAL A 1 85 ? -7.200 -4.271 -12.175 1.00 87.62 85 VAL A O 1
ATOM 645 N N . VAL A 1 86 ? -5.282 -5.377 -11.811 1.00 84.50 86 VAL A N 1
ATOM 646 C CA . VAL A 1 86 ? -5.189 -5.046 -10.383 1.00 84.50 86 VAL A CA 1
ATOM 647 C C . VAL A 1 86 ? -4.536 -3.674 -10.239 1.00 84.50 86 VAL A C 1
ATOM 649 O O . VAL A 1 86 ? -3.323 -3.570 -10.163 1.00 84.50 86 VAL A O 1
ATOM 652 N N . ASP A 1 87 ? -5.326 -2.605 -10.238 1.00 80.62 87 ASP A N 1
ATOM 653 C CA . ASP A 1 87 ? -4.782 -1.241 -10.126 1.00 80.62 87 ASP A CA 1
ATOM 654 C C . ASP A 1 87 ? -4.369 -0.891 -8.683 1.00 80.62 87 ASP A C 1
ATOM 656 O O . ASP A 1 87 ? -3.259 -0.423 -8.434 1.00 80.62 87 ASP A O 1
ATOM 660 N N . LEU A 1 88 ? -5.240 -1.199 -7.715 1.00 87.12 88 LEU A N 1
ATOM 661 C CA . LEU A 1 88 ? -5.012 -0.987 -6.283 1.00 87.12 88 LEU A CA 1
ATOM 662 C C . LEU A 1 88 ? -4.947 -2.313 -5.531 1.00 87.12 88 LEU A C 1
ATOM 664 O O . LEU A 1 88 ? -5.509 -3.322 -5.969 1.00 87.12 88 LEU A O 1
ATOM 668 N N . ALA A 1 89 ? -4.273 -2.298 -4.380 1.00 91.25 89 ALA A N 1
ATOM 669 C CA . ALA A 1 89 ? -4.216 -3.463 -3.516 1.00 91.25 89 ALA A CA 1
ATOM 670 C C . ALA A 1 89 ? -5.612 -3.794 -2.978 1.00 91.25 89 ALA A C 1
ATOM 672 O O . ALA A 1 89 ? -6.364 -2.923 -2.541 1.00 91.25 89 ALA A O 1
ATOM 673 N N . GLU A 1 90 ? -5.954 -5.076 -2.962 1.00 93.38 90 GLU A N 1
ATOM 674 C CA . GLU A 1 90 ? -7.254 -5.524 -2.473 1.00 93.38 90 GLU A CA 1
ATOM 675 C C . GLU A 1 90 ? -7.154 -6.826 -1.687 1.00 93.38 90 GLU A C 1
ATOM 677 O O . GLU A 1 90 ? -6.200 -7.594 -1.819 1.00 93.38 90 GLU A O 1
ATOM 682 N N . ILE A 1 91 ? -8.162 -7.091 -0.855 1.00 94.81 91 ILE A N 1
ATOM 683 C CA . ILE A 1 91 ? -8.240 -8.326 -0.076 1.00 94.81 91 ILE A CA 1
ATOM 684 C C . ILE A 1 91 ? -9.150 -9.317 -0.792 1.00 94.81 91 ILE A C 1
ATOM 686 O O . ILE A 1 91 ? -10.355 -9.099 -0.917 1.00 94.81 91 ILE A O 1
ATOM 690 N N . ARG A 1 92 ? -8.587 -10.461 -1.183 1.00 94.31 92 ARG A N 1
ATOM 691 C CA . ARG A 1 92 ? -9.324 -11.605 -1.732 1.00 94.31 92 ARG A CA 1
ATOM 692 C C . ARG A 1 92 ? -9.270 -12.793 -0.777 1.00 94.31 92 ARG A C 1
ATOM 694 O O . ARG A 1 92 ? -8.387 -12.885 0.071 1.00 94.31 92 ARG A O 1
ATOM 701 N N . ILE A 1 93 ? -10.215 -13.721 -0.917 1.00 95.75 93 ILE A N 1
ATOM 702 C CA . ILE A 1 93 ? -10.124 -15.033 -0.265 1.00 95.75 93 ILE A CA 1
ATOM 703 C C . ILE A 1 93 ? -9.512 -16.008 -1.270 1.00 95.75 93 ILE A C 1
ATOM 705 O O . ILE A 1 93 ? -10.139 -16.318 -2.280 1.00 95.75 93 ILE A O 1
ATOM 709 N N . ILE A 1 94 ? -8.303 -16.488 -0.987 1.00 93.62 94 ILE A N 1
ATOM 710 C CA . ILE A 1 94 ? -7.566 -17.452 -1.813 1.00 93.62 94 ILE A CA 1
ATOM 711 C C . ILE A 1 94 ? -7.253 -18.653 -0.926 1.00 93.62 94 ILE A C 1
ATOM 713 O O . ILE A 1 94 ? -6.702 -18.493 0.162 1.00 93.62 94 ILE A O 1
ATOM 717 N N . ASP A 1 95 ? -7.685 -19.845 -1.337 1.00 93.12 95 ASP A N 1
ATOM 718 C CA . ASP A 1 95 ? -7.535 -21.090 -0.566 1.00 93.12 95 ASP A CA 1
ATOM 719 C C . ASP A 1 95 ? -8.015 -20.980 0.896 1.00 93.12 95 ASP A C 1
ATOM 721 O O . ASP A 1 95 ? -7.407 -21.494 1.835 1.00 93.12 95 ASP A O 1
ATOM 725 N N . GLY A 1 96 ? -9.123 -20.258 1.102 1.00 92.94 96 GLY A N 1
ATOM 726 C CA . GLY A 1 96 ? -9.720 -20.040 2.423 1.00 92.94 96 GLY A CA 1
ATOM 727 C C . GLY A 1 96 ? -8.962 -19.054 3.319 1.00 92.94 96 GLY A C 1
ATOM 728 O O . GLY A 1 96 ? -9.338 -18.880 4.477 1.00 92.94 96 GLY A O 1
ATOM 729 N N . ARG A 1 97 ? -7.921 -18.387 2.810 1.00 94.81 97 ARG A N 1
ATOM 730 C CA . ARG A 1 97 ? -7.157 -17.358 3.524 1.00 94.81 97 ARG A CA 1
ATOM 731 C C . ARG A 1 97 ? -7.451 -15.981 2.951 1.00 94.81 97 ARG A C 1
ATOM 733 O O . ARG A 1 97 ? -7.620 -15.829 1.746 1.00 94.81 97 ARG A O 1
ATOM 740 N N . ARG A 1 98 ? -7.510 -14.973 3.822 1.00 96.06 98 ARG A N 1
ATOM 741 C CA . ARG A 1 98 ? -7.568 -13.572 3.396 1.00 96.06 98 ARG A CA 1
ATOM 742 C C . ARG A 1 98 ? -6.177 -13.165 2.918 1.00 96.06 98 ARG A C 1
ATOM 744 O O . ARG A 1 98 ? -5.219 -13.243 3.685 1.00 96.06 98 ARG A O 1
ATOM 751 N N . THR A 1 99 ? -6.094 -12.742 1.668 1.00 96.19 99 THR A N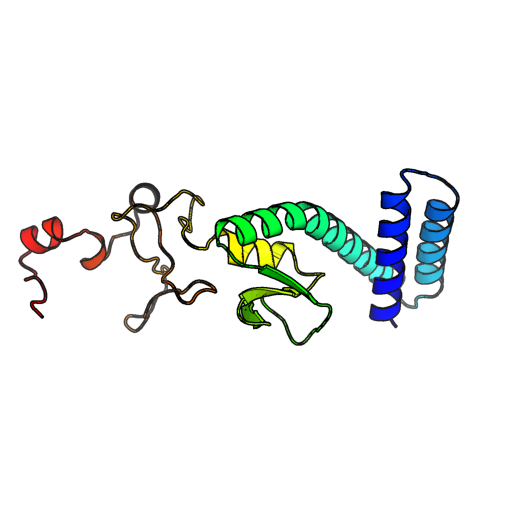 1
ATOM 752 C CA . THR A 1 99 ? -4.845 -12.453 0.970 1.00 96.19 99 THR A CA 1
ATOM 753 C C . THR A 1 99 ? -4.914 -11.052 0.390 1.00 96.19 99 THR A C 1
ATOM 755 O O . THR A 1 99 ? -5.849 -10.742 -0.346 1.00 96.19 99 THR A O 1
ATOM 758 N N . VAL A 1 100 ? -3.926 -10.221 0.713 1.00 96.69 100 VAL A N 1
ATOM 759 C CA . VAL A 1 100 ? -3.661 -8.976 -0.006 1.00 96.69 100 VAL A CA 1
ATOM 760 C C . VAL A 1 100 ? -3.086 -9.348 -1.365 1.00 96.69 100 VAL A C 1
ATOM 762 O O . VAL A 1 100 ? -2.028 -9.974 -1.443 1.00 96.69 100 VAL A O 1
ATOM 765 N N . VAL A 1 101 ? -3.800 -8.985 -2.424 1.00 96.25 101 VAL A N 1
ATOM 766 C CA . VAL A 1 101 ? -3.329 -9.091 -3.802 1.00 96.25 101 VAL A CA 1
ATOM 767 C C . VAL A 1 101 ? -2.910 -7.701 -4.246 1.00 96.25 101 VAL A C 1
ATOM 769 O O . VAL A 1 101 ? -3.713 -6.772 -4.201 1.00 96.25 101 VAL A O 1
ATOM 772 N N . ALA A 1 102 ? -1.650 -7.560 -4.642 1.00 94.25 102 ALA A N 1
ATOM 773 C CA . ALA A 1 102 ? -1.071 -6.290 -5.053 1.00 94.25 102 ALA A CA 1
ATOM 774 C C . ALA A 1 102 ? -0.180 -6.470 -6.279 1.00 94.25 102 ALA A C 1
ATOM 776 O O . ALA A 1 102 ? 0.409 -7.533 -6.488 1.00 94.25 102 ALA A O 1
ATOM 777 N N . ARG A 1 103 ? -0.049 -5.413 -7.076 1.00 92.12 103 ARG A N 1
ATOM 778 C CA . ARG A 1 103 ? 0.878 -5.407 -8.201 1.00 92.12 103 ARG A CA 1
ATOM 779 C C . ARG A 1 103 ? 2.332 -5.400 -7.740 1.00 92.12 103 ARG A C 1
ATOM 781 O O . ARG A 1 103 ? 2.696 -4.653 -6.832 1.00 92.12 103 ARG A O 1
ATOM 788 N N . ALA A 1 104 ? 3.167 -6.208 -8.390 1.00 87.50 104 ALA A N 1
ATOM 789 C CA . ALA A 1 104 ? 4.585 -6.337 -8.057 1.00 87.50 104 ALA A CA 1
ATOM 790 C C . ALA A 1 104 ? 5.369 -5.029 -8.272 1.00 87.50 104 ALA A C 1
ATOM 792 O O . ALA A 1 104 ? 6.325 -4.755 -7.549 1.00 87.50 104 ALA A O 1
ATOM 793 N N . ASP A 1 105 ? 4.936 -4.191 -9.215 1.00 82.50 105 ASP A N 1
ATOM 794 C CA . ASP A 1 105 ? 5.513 -2.873 -9.487 1.00 82.50 105 ASP A CA 1
ATOM 795 C C . ASP A 1 105 ? 4.867 -1.732 -8.676 1.00 82.50 105 ASP A C 1
ATOM 797 O O . ASP A 1 105 ? 5.269 -0.578 -8.819 1.00 82.50 105 ASP A O 1
ATOM 801 N N . LYS A 1 106 ? 3.897 -2.033 -7.800 1.00 88.12 106 LYS A N 1
ATOM 802 C CA . LYS A 1 106 ? 3.176 -1.058 -6.958 1.00 88.12 106 LYS A CA 1
ATOM 803 C C . LYS A 1 106 ? 3.203 -1.432 -5.474 1.00 88.12 106 LYS A C 1
ATOM 805 O O . LYS A 1 106 ? 2.259 -1.167 -4.733 1.00 88.12 106 LYS A O 1
ATOM 810 N N . VAL A 1 107 ? 4.305 -2.026 -5.018 1.00 90.62 107 VAL A N 1
ATOM 811 C CA . VAL A 1 107 ? 4.478 -2.465 -3.624 1.00 90.62 107 VAL A CA 1
ATOM 812 C C . VAL A 1 107 ? 4.427 -1.292 -2.646 1.00 90.62 107 VAL A C 1
ATOM 814 O O . VAL A 1 107 ? 3.846 -1.437 -1.575 1.00 90.62 107 VAL A O 1
ATOM 817 N N . ALA A 1 108 ? 4.994 -0.135 -2.998 1.00 88.25 108 ALA A N 1
ATOM 818 C CA . ALA A 1 108 ? 4.925 1.058 -2.149 1.00 88.25 108 ALA A CA 1
ATOM 819 C C . ALA A 1 108 ? 3.479 1.542 -1.942 1.00 88.25 108 ALA A C 1
ATOM 821 O O . ALA A 1 108 ? 3.064 1.792 -0.815 1.00 88.25 108 ALA A O 1
ATOM 822 N N . VAL A 1 109 ? 2.687 1.564 -3.017 1.00 89.81 109 VAL A N 1
ATOM 823 C CA . VAL A 1 109 ? 1.262 1.926 -2.965 1.00 89.81 109 VAL A CA 1
ATOM 824 C C . VAL A 1 109 ? 0.483 0.922 -2.114 1.00 89.81 109 VAL A C 1
ATOM 826 O O . VAL A 1 109 ? -0.260 1.305 -1.216 1.00 89.81 109 VAL A O 1
ATOM 829 N N . ALA A 1 110 ? 0.717 -0.375 -2.330 1.00 93.25 110 ALA A N 1
ATOM 830 C CA . ALA A 1 110 ? 0.094 -1.425 -1.531 1.00 93.25 110 ALA A CA 1
ATOM 831 C C . ALA A 1 110 ? 0.475 -1.336 -0.046 1.00 93.25 110 ALA A C 1
ATOM 833 O 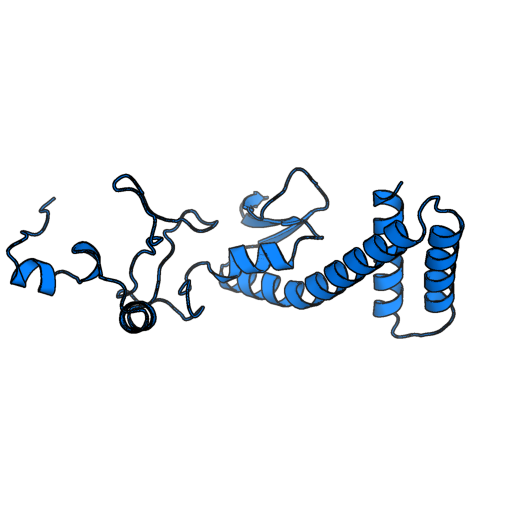O . ALA A 1 110 ? -0.350 -1.611 0.824 1.00 93.25 110 ALA A O 1
ATOM 834 N N . TYR A 1 111 ? 1.717 -0.952 0.259 1.00 93.75 111 TYR A N 1
ATOM 835 C CA . TYR A 1 111 ? 2.139 -0.688 1.629 1.00 93.75 111 TYR A CA 1
ATOM 836 C C . TYR A 1 111 ? 1.336 0.453 2.247 1.00 93.75 111 TYR A C 1
ATOM 838 O O . TYR A 1 111 ? 0.853 0.273 3.359 1.00 93.75 111 TYR A O 1
ATOM 846 N N . ASP A 1 112 ? 1.152 1.577 1.557 1.00 89.69 112 ASP A N 1
ATOM 847 C CA . ASP A 1 112 ? 0.392 2.710 2.095 1.00 89.69 112 ASP A CA 1
ATOM 848 C C . ASP A 1 112 ? -1.064 2.324 2.410 1.00 89.69 112 ASP A C 1
ATOM 850 O O . ASP A 1 112 ? -1.562 2.650 3.491 1.00 89.69 112 ASP A O 1
ATOM 854 N N . ASP A 1 113 ? -1.708 1.543 1.535 1.00 90.44 113 ASP A N 1
ATOM 855 C CA . ASP A 1 113 ? -3.079 1.053 1.735 1.00 90.44 113 ASP A CA 1
ATOM 856 C C . ASP A 1 113 ? -3.203 0.104 2.941 1.00 90.44 113 ASP A C 1
ATOM 858 O O . ASP A 1 113 ? -4.157 0.186 3.720 1.00 90.44 113 ASP A O 1
ATOM 862 N N . VAL A 1 114 ? -2.234 -0.799 3.122 1.00 93.25 114 VAL A N 1
ATOM 863 C CA . VAL A 1 114 ? -2.242 -1.787 4.215 1.00 93.25 114 VAL A CA 1
ATOM 864 C C . VAL A 1 114 ? -1.788 -1.158 5.535 1.00 93.25 114 VAL A C 1
ATOM 866 O O . VAL A 1 114 ? -2.335 -1.463 6.597 1.00 93.25 114 VAL A O 1
ATOM 869 N N . HIS A 1 115 ? -0.794 -0.272 5.496 1.00 91.50 115 HIS A N 1
ATOM 870 C CA . HIS A 1 115 ? -0.166 0.308 6.679 1.00 91.50 115 HIS A CA 1
ATOM 871 C C . HIS A 1 115 ? -1.161 1.115 7.513 1.00 91.50 115 HIS A C 1
ATOM 873 O O . HIS A 1 115 ? -1.105 1.072 8.741 1.00 91.50 115 HIS A O 1
ATOM 879 N N . VAL A 1 116 ? -2.109 1.804 6.875 1.00 87.44 116 VAL A N 1
ATOM 880 C CA . VAL A 1 116 ? -3.119 2.610 7.577 1.00 87.44 116 VAL A CA 1
ATOM 881 C C . VAL A 1 116 ? -4.193 1.771 8.283 1.00 87.44 116 VAL A C 1
ATOM 883 O O . VAL A 1 116 ? -4.902 2.293 9.147 1.00 87.44 116 VAL A O 1
ATOM 886 N N . VAL A 1 117 ? -4.309 0.472 7.979 1.00 91.75 117 VAL A N 1
ATOM 887 C CA . VAL A 1 117 ? -5.348 -0.405 8.543 1.00 91.75 117 VAL A CA 1
ATOM 888 C C . VAL A 1 117 ? -5.194 -0.524 10.060 1.00 91.75 117 VAL A C 1
ATOM 890 O O . VAL A 1 117 ? -4.202 -1.045 10.587 1.00 91.75 117 VAL A O 1
ATOM 893 N N . GLY A 1 118 ? -6.225 -0.067 10.774 1.00 88.81 118 GLY A N 1
ATOM 894 C CA . GLY A 1 118 ? -6.274 -0.068 12.238 1.00 88.81 118 GLY A CA 1
ATOM 895 C C . GLY A 1 118 ? -5.329 0.935 12.912 1.00 88.81 118 GLY A C 1
ATOM 896 O O . GLY A 1 118 ? -5.113 0.833 14.120 1.00 88.81 118 GLY A O 1
ATOM 897 N N . ARG A 1 119 ? -4.769 1.895 12.166 1.00 92.00 119 ARG A N 1
ATOM 898 C CA . ARG A 1 119 ? -3.888 2.949 12.687 1.00 92.00 119 ARG A CA 1
ATOM 899 C C . ARG A 1 119 ? -4.498 4.334 12.481 1.00 92.00 119 ARG A C 1
ATOM 901 O O . ARG A 1 119 ? -5.402 4.535 11.676 1.00 92.00 119 ARG A O 1
ATOM 908 N N . CYS A 1 120 ? -4.000 5.314 13.230 1.00 91.12 120 CYS A N 1
ATOM 909 C CA . CYS A 1 120 ? -4.350 6.715 13.030 1.00 91.12 120 CYS A CA 1
ATOM 910 C C . CYS A 1 120 ? -3.914 7.179 11.642 1.00 91.12 120 CYS A C 1
ATOM 912 O O . CYS A 1 120 ? -2.723 7.164 11.349 1.00 91.12 120 CYS A O 1
ATOM 914 N N . LEU A 1 121 ? -4.851 7.695 10.844 1.00 87.00 121 LEU A N 1
ATOM 915 C CA . LEU A 1 121 ? -4.560 8.215 9.504 1.00 87.00 121 LEU A CA 1
ATOM 916 C C . LEU A 1 121 ? -3.464 9.297 9.499 1.00 87.00 121 LEU A C 1
ATOM 918 O O . LEU A 1 121 ? -2.739 9.443 8.525 1.00 87.00 121 LEU A O 1
ATOM 922 N N . THR A 1 122 ? -3.354 10.086 10.571 1.00 87.44 122 THR A N 1
ATOM 923 C CA . THR A 1 122 ? -2.429 11.228 10.623 1.00 87.44 122 THR A CA 1
ATOM 924 C C . THR A 1 122 ? -1.037 10.864 11.128 1.00 87.44 122 THR A C 1
ATOM 926 O O . THR A 1 122 ? -0.058 11.410 10.634 1.00 87.44 122 THR A O 1
ATOM 929 N N . CYS A 1 123 ? -0.929 9.999 12.140 1.00 89.44 123 CYS A N 1
ATOM 930 C CA . CYS A 1 123 ? 0.355 9.708 12.791 1.00 89.44 123 CYS A CA 1
ATOM 931 C C . CYS A 1 123 ? 0.788 8.243 12.712 1.00 89.44 123 CYS A C 1
ATOM 933 O O . CYS A 1 123 ? 1.826 7.900 13.272 1.00 89.44 123 CYS A O 1
ATOM 935 N N . SER A 1 124 ? -0.017 7.374 12.097 1.00 90.38 124 SER A N 1
ATOM 936 C CA . SER A 1 124 ? 0.187 5.919 12.059 1.00 90.38 124 SER A CA 1
ATOM 937 C C . SER A 1 124 ? 0.344 5.264 13.443 1.00 90.38 124 SER A C 1
ATOM 939 O O . SER A 1 124 ? 0.857 4.150 13.572 1.00 90.38 124 SER A O 1
ATOM 941 N N . GLY A 1 125 ? -0.096 5.948 14.503 1.00 90.38 125 GLY A N 1
ATOM 942 C CA . GLY A 1 125 ? -0.135 5.417 15.861 1.00 90.38 125 GLY A CA 1
ATOM 943 C C . GLY A 1 125 ? -1.278 4.424 16.055 1.00 90.38 125 GLY A C 1
ATOM 944 O O . GLY A 1 125 ? -2.254 4.432 15.301 1.00 90.38 125 GLY A O 1
ATOM 945 N N . GLU A 1 126 ? -1.162 3.587 17.082 1.00 90.88 126 GLU A N 1
ATOM 946 C CA . GLU A 1 126 ? -2.251 2.704 17.503 1.00 90.88 126 GLU A CA 1
ATOM 947 C C . GLU A 1 126 ? -3.489 3.514 17.906 1.00 90.88 126 GLU A C 1
ATOM 949 O O . GLU A 1 126 ? -3.398 4.629 18.428 1.00 90.88 126 GLU A O 1
ATOM 954 N N . LEU A 1 127 ? -4.659 2.950 17.616 1.00 90.31 127 LEU A N 1
ATOM 955 C CA . LEU A 1 127 ? -5.945 3.546 17.937 1.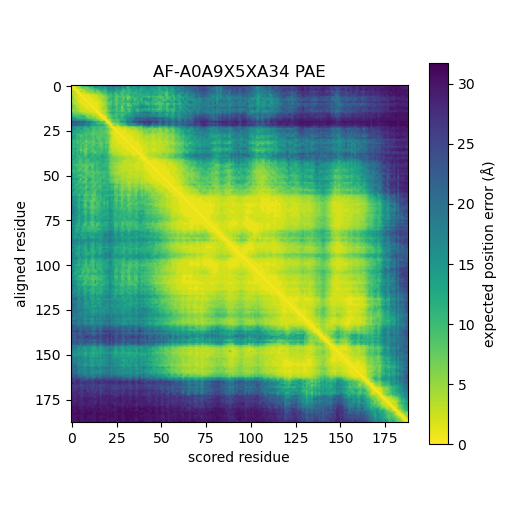00 90.31 127 LEU A CA 1
ATOM 956 C C . LEU A 1 127 ? -6.506 2.916 19.207 1.00 90.31 127 LEU A C 1
ATOM 958 O O . LEU A 1 127 ? -6.582 1.695 19.312 1.00 90.31 127 LEU A O 1
ATOM 962 N N . ASP A 1 128 ? -6.955 3.757 20.131 1.00 90.81 128 ASP A N 1
ATOM 963 C CA . ASP A 1 128 ? -7.772 3.342 21.266 1.00 90.81 128 ASP A CA 1
ATOM 964 C C . ASP A 1 128 ? -9.266 3.598 20.995 1.00 90.81 128 ASP A C 1
ATOM 966 O O . ASP A 1 128 ? -9.667 4.133 19.953 1.00 90.81 128 ASP A O 1
ATOM 970 N N . ASP A 1 129 ? -10.107 3.245 21.964 1.00 87.50 129 ASP A N 1
ATOM 971 C CA . ASP A 1 129 ? -11.562 3.403 21.879 1.00 87.50 129 ASP A CA 1
ATOM 972 C C . ASP A 1 129 ? -12.021 4.872 21.805 1.00 87.50 129 ASP A C 1
ATOM 974 O O . ASP A 1 129 ? -13.198 5.151 21.570 1.00 87.50 129 ASP A O 1
ATOM 978 N N . THR A 1 130 ? -11.112 5.835 21.988 1.00 87.19 130 THR A N 1
ATOM 979 C CA . THR A 1 130 ? -11.405 7.268 21.884 1.00 87.19 130 THR A CA 1
ATOM 980 C C . THR A 1 130 ? -11.179 7.830 20.480 1.00 87.19 130 THR A C 1
ATOM 982 O O . THR A 1 130 ? -11.513 9.000 20.244 1.00 87.19 130 THR A O 1
ATOM 985 N N . ALA A 1 131 ? -10.629 7.021 19.566 1.00 88.00 131 ALA A N 1
ATOM 986 C CA . ALA A 1 131 ? -10.376 7.377 18.179 1.00 88.00 131 ALA A CA 1
ATOM 987 C C . ALA A 1 131 ? -11.658 7.751 17.427 1.00 88.00 131 ALA A C 1
ATOM 989 O O . ALA A 1 131 ? -12.718 7.144 17.587 1.00 88.00 131 ALA A O 1
ATOM 990 N N . LEU A 1 132 ? -11.541 8.752 16.560 1.00 85.62 132 LEU A N 1
ATOM 991 C CA . LEU A 1 132 ? -12.669 9.380 15.886 1.00 85.62 132 LEU A CA 1
ATOM 992 C C . LEU A 1 132 ? -12.647 9.075 14.397 1.00 85.62 132 LEU A C 1
ATOM 994 O O . LEU A 1 132 ? -11.582 8.997 13.797 1.00 85.62 132 LEU A O 1
ATOM 998 N N . LEU A 1 133 ? -13.826 8.957 13.790 1.00 85.62 133 LEU A N 1
ATOM 999 C CA . LEU A 1 133 ? -13.958 8.814 12.341 1.00 85.62 133 LEU A CA 1
ATOM 1000 C C . LEU A 1 133 ? -13.298 9.992 11.616 1.00 85.62 133 LEU A C 1
ATOM 1002 O O . LEU A 1 133 ? -13.473 11.150 12.015 1.00 85.62 133 LEU A O 1
ATOM 1006 N N . TYR A 1 134 ? -12.569 9.688 10.546 1.00 79.56 134 TYR A N 1
ATOM 1007 C CA . TYR A 1 134 ? -12.019 10.693 9.651 1.00 79.56 134 TYR A CA 1
ATOM 1008 C C . TYR A 1 134 ? -13.119 11.275 8.754 1.00 79.56 134 TYR A C 1
ATOM 1010 O O . TYR A 1 134 ? -13.852 10.545 8.086 1.00 79.56 134 TYR A O 1
ATOM 1018 N N . PHE A 1 135 ? -13.194 12.606 8.707 1.00 75.06 135 PHE A N 1
ATOM 1019 C CA . PHE A 1 135 ? -14.035 13.339 7.765 1.00 75.06 135 PHE A CA 1
ATOM 1020 C C . PHE A 1 135 ? -13.166 14.333 6.993 1.00 75.06 135 PHE A C 1
ATOM 1022 O O . PHE A 1 135 ? -12.551 15.203 7.619 1.00 75.06 135 PHE A O 1
ATOM 1029 N N . PRO A 1 136 ? -13.102 14.238 5.655 1.00 70.06 136 PRO A N 1
ATOM 1030 C CA . PRO A 1 136 ? -12.371 15.213 4.865 1.00 70.06 136 PRO A CA 1
ATOM 1031 C C . PRO A 1 136 ? -13.054 16.584 4.953 1.00 70.06 136 PRO A C 1
ATOM 1033 O O . PRO A 1 136 ? -14.275 16.686 5.068 1.00 70.06 136 PRO A O 1
ATOM 1036 N N . ALA A 1 137 ? -12.268 17.661 4.890 1.00 68.81 137 ALA A N 1
ATOM 1037 C CA . ALA A 1 137 ? -12.759 19.028 5.104 1.00 68.81 137 ALA A CA 1
ATOM 1038 C C . ALA A 1 137 ? -13.842 19.470 4.098 1.00 68.81 137 ALA A C 1
ATOM 1040 O O . ALA A 1 137 ? -14.635 20.361 4.387 1.00 68.81 137 ALA A O 1
ATOM 1041 N N . ASN A 1 138 ? -13.882 18.842 2.923 1.00 68.31 138 ASN A N 1
ATOM 1042 C CA . ASN A 1 138 ? -14.856 19.071 1.857 1.00 68.31 138 ASN A CA 1
ATOM 1043 C C . ASN A 1 138 ? -15.976 18.012 1.817 1.00 68.31 138 ASN A C 1
ATOM 1045 O O . ASN A 1 138 ? -16.679 17.911 0.810 1.00 68.31 138 ASN A O 1
ATOM 1049 N N . ALA A 1 139 ? -16.140 17.209 2.873 1.00 63.78 139 ALA A N 1
ATOM 1050 C CA . ALA A 1 139 ? -17.203 16.217 2.948 1.00 63.78 139 ALA A CA 1
ATOM 1051 C C . ALA A 1 139 ? -18.584 16.877 2.807 1.00 63.78 139 ALA A C 1
ATOM 1053 O O . ALA A 1 139 ? -18.941 17.798 3.544 1.00 63.78 139 ALA A O 1
ATOM 1054 N N . LEU A 1 140 ? -19.385 16.375 1.866 1.00 66.62 140 LEU A N 1
ATOM 1055 C CA . LEU A 1 140 ? -20.797 16.736 1.757 1.00 66.62 140 LEU A CA 1
ATOM 1056 C C . LEU A 1 140 ? -21.582 16.181 2.954 1.00 66.62 140 LEU A C 1
ATOM 1058 O O . LEU A 1 140 ? -21.191 15.192 3.567 1.00 66.62 140 LEU A O 1
ATOM 1062 N N . VAL A 1 141 ? -22.752 16.755 3.237 1.00 56.84 141 VAL A N 1
ATOM 1063 C CA . VAL A 1 141 ? -23.635 16.315 4.339 1.00 56.84 141 VAL A CA 1
ATOM 1064 C C . VAL A 1 141 ? -24.056 14.839 4.214 1.00 56.84 141 VAL A C 1
ATOM 1066 O O . VAL A 1 141 ? -24.347 14.189 5.212 1.00 56.84 141 VAL A O 1
ATOM 1069 N N . SER A 1 142 ? -24.068 14.285 2.999 1.00 61.97 142 SER A N 1
ATOM 1070 C CA . SER A 1 142 ? -24.383 12.877 2.717 1.00 61.97 142 SER A CA 1
ATOM 1071 C C . SER A 1 142 ? -23.183 11.923 2.813 1.00 61.97 142 SER A C 1
ATOM 1073 O O . SER A 1 142 ? -23.337 10.730 2.544 1.00 61.97 142 SER A O 1
ATOM 1075 N N . PHE A 1 143 ? -21.993 12.421 3.160 1.00 63.66 143 PHE A N 1
ATOM 1076 C CA . PHE A 1 143 ? -20.773 11.624 3.226 1.00 63.66 143 PHE A CA 1
ATOM 1077 C C . PHE A 1 143 ? -20.846 10.590 4.358 1.00 63.66 143 PHE A C 1
ATOM 1079 O O . PHE A 1 143 ? -21.090 10.935 5.512 1.00 63.66 143 PHE A O 1
ATOM 1086 N N . ARG A 1 144 ? -20.642 9.309 4.023 1.00 64.88 144 ARG A N 1
ATOM 1087 C CA . ARG A 1 144 ? -20.816 8.181 4.957 1.00 64.88 144 ARG A CA 1
ATOM 1088 C C . ARG A 1 144 ? -19.542 7.741 5.684 1.00 64.88 144 ARG A C 1
ATOM 1090 O O . ARG A 1 144 ? -19.640 6.871 6.538 1.00 64.88 144 ARG A O 1
ATOM 1097 N N . GLY A 1 145 ? -18.400 8.365 5.398 1.00 71.00 145 GLY A N 1
ATOM 1098 C CA . GLY A 1 145 ? -17.095 7.996 5.954 1.00 71.00 145 GLY A CA 1
ATOM 1099 C C . GLY A 1 145 ? -16.126 7.520 4.873 1.00 71.00 145 GLY A C 1
ATOM 1100 O O . GLY A 1 145 ? -16.541 7.157 3.772 1.00 71.00 145 GLY A O 1
ATOM 1101 N N . VAL A 1 146 ? -14.830 7.563 5.184 1.00 80.44 146 VAL A N 1
ATOM 1102 C CA . VAL A 1 146 ? -13.789 6.891 4.393 1.00 80.44 146 VAL A CA 1
ATOM 1103 C C . VAL A 1 146 ? -13.592 5.504 4.991 1.00 80.44 146 VAL A C 1
ATOM 1105 O O . VAL A 1 146 ? -13.462 5.393 6.209 1.00 80.44 146 VAL A O 1
ATOM 1108 N N . GLN A 1 147 ? -13.559 4.474 4.152 1.00 87.50 147 GLN A N 1
ATOM 1109 C CA . GLN A 1 147 ? -13.259 3.106 4.568 1.00 87.50 147 GLN A CA 1
ATOM 1110 C C . GLN A 1 147 ? -11.861 2.708 4.096 1.00 87.50 147 GLN A C 1
ATOM 1112 O O . GLN A 1 147 ? -11.423 3.146 3.033 1.00 87.50 147 GLN A O 1
ATOM 1117 N N . ASP A 1 148 ? -11.169 1.906 4.899 1.00 89.12 148 ASP A N 1
ATOM 1118 C CA . ASP A 1 148 ? -9.918 1.266 4.509 1.00 89.12 148 ASP A CA 1
ATOM 1119 C C . ASP A 1 148 ? -10.178 0.055 3.595 1.00 89.12 148 ASP A C 1
ATOM 1121 O O . ASP A 1 148 ? -11.323 -0.334 3.340 1.00 89.12 148 ASP A O 1
ATOM 1125 N N . MET A 1 149 ? -9.108 -0.582 3.117 1.00 89.44 149 MET A N 1
ATOM 1126 C CA . MET A 1 149 ? -9.202 -1.744 2.226 1.00 89.44 149 MET A CA 1
ATOM 1127 C C . MET A 1 149 ? -9.885 -2.976 2.857 1.00 89.44 149 MET A C 1
ATOM 1129 O O . MET A 1 149 ? -10.212 -3.935 2.158 1.00 89.44 149 MET A O 1
ATOM 1133 N N . THR A 1 150 ? -10.095 -2.989 4.179 1.00 89.94 150 THR A N 1
ATOM 1134 C CA . THR A 1 150 ? -10.857 -4.035 4.880 1.00 89.94 150 THR A CA 1
ATOM 1135 C C . THR A 1 150 ? -12.355 -3.727 4.949 1.00 89.94 150 THR A C 1
ATOM 1137 O O . THR A 1 150 ? -13.133 -4.584 5.372 1.00 89.94 150 THR A O 1
ATOM 1140 N N . GLY A 1 151 ? -12.760 -2.526 4.527 1.00 87.94 151 GLY A N 1
ATOM 1141 C CA . GLY A 1 151 ? -14.109 -1.992 4.679 1.00 87.94 151 GLY A CA 1
ATOM 1142 C C . GLY A 1 151 ? -14.376 -1.393 6.063 1.00 87.94 151 GLY A C 1
ATOM 1143 O O . GLY A 1 151 ? -15.520 -1.045 6.357 1.00 87.94 151 GLY A O 1
ATOM 1144 N N . ALA A 1 152 ? -13.362 -1.285 6.925 1.00 89.25 152 ALA A N 1
ATOM 1145 C CA . ALA A 1 152 ? -13.495 -0.647 8.228 1.00 89.25 152 ALA A CA 1
ATOM 1146 C C . ALA A 1 152 ? -13.364 0.872 8.091 1.00 89.25 152 ALA A C 1
ATOM 1148 O O . ALA A 1 152 ? -12.645 1.369 7.228 1.00 89.25 152 ALA A O 1
ATOM 1149 N N . ASP A 1 153 ? -14.054 1.627 8.944 1.00 87.88 153 ASP A N 1
ATOM 1150 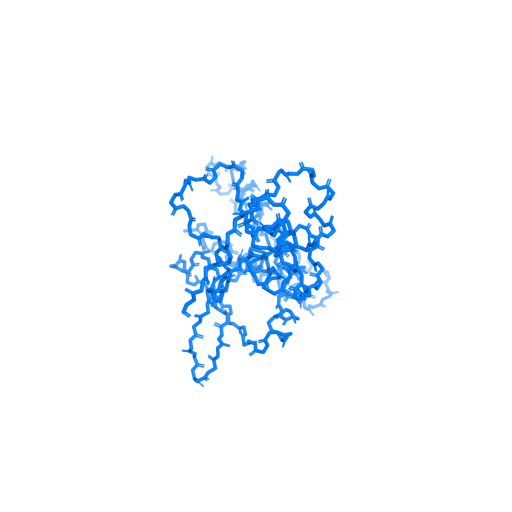C CA . ASP A 1 153 ? -13.968 3.083 8.881 1.00 87.88 153 ASP A CA 1
ATOM 1151 C C . ASP A 1 153 ? -12.577 3.584 9.289 1.00 87.88 153 ASP A C 1
ATOM 1153 O O . ASP A 1 153 ? -12.040 3.213 10.339 1.00 87.88 153 ASP A O 1
ATOM 1157 N N . VAL A 1 154 ? -12.037 4.507 8.495 1.00 87.06 154 VAL A N 1
ATOM 1158 C CA . VAL A 1 154 ? -10.771 5.186 8.770 1.00 87.06 154 VAL A CA 1
ATOM 1159 C C . VAL A 1 154 ? -10.941 6.144 9.943 1.00 87.06 154 VAL A C 1
ATOM 1161 O O . VAL A 1 154 ? -11.904 6.917 10.021 1.00 87.06 154 VAL A O 1
ATOM 1164 N N . LYS A 1 155 ? -9.971 6.124 10.861 1.00 88.69 155 LYS A N 1
ATOM 1165 C CA . LYS A 1 155 ? -10.005 6.906 12.098 1.00 88.69 155 LYS A CA 1
ATOM 1166 C C . LYS A 1 155 ? -8.747 7.746 12.304 1.00 88.69 155 LYS A C 1
ATOM 1168 O O . LYS A 1 155 ? -7.676 7.475 11.767 1.00 88.69 155 LYS A O 1
ATOM 1173 N N . VAL A 1 156 ? -8.887 8.762 13.146 1.00 87.81 156 VAL A N 1
ATOM 1174 C CA . VAL A 1 156 ? -7.820 9.638 13.630 1.00 87.81 156 VAL A CA 1
ATOM 1175 C C . VAL A 1 156 ? -7.812 9.587 15.157 1.00 87.81 156 VAL A C 1
ATOM 1177 O O . VAL A 1 156 ? -8.869 9.637 15.793 1.00 87.81 156 VAL A O 1
ATOM 1180 N N . CYS A 1 157 ? -6.631 9.476 15.766 1.00 90.69 157 CYS A N 1
ATOM 1181 C CA . CYS A 1 157 ? -6.510 9.489 17.220 1.00 90.69 157 CYS A CA 1
ATOM 1182 C C . CYS A 1 157 ? -6.884 10.864 17.794 1.00 90.69 157 CYS A C 1
ATOM 1184 O O . CYS A 1 157 ? -6.726 11.902 17.142 1.00 90.69 157 CYS A O 1
ATOM 1186 N N . ARG A 1 158 ? -7.354 10.875 19.045 1.00 86.69 158 ARG A N 1
ATOM 1187 C CA . ARG A 1 158 ? -7.836 12.090 19.713 1.00 86.69 158 ARG A CA 1
ATOM 1188 C C . ARG A 1 158 ? -6.795 13.210 19.736 1.00 86.69 158 ARG A C 1
ATOM 1190 O O . ARG A 1 158 ? -7.126 14.344 19.409 1.00 86.69 158 ARG A O 1
ATOM 1197 N N . THR A 1 159 ? -5.535 12.880 20.012 1.00 88.69 159 THR A N 1
ATOM 1198 C CA . THR A 1 159 ? -4.429 13.849 20.038 1.00 88.69 159 THR A CA 1
ATOM 1199 C C . THR A 1 159 ? -4.228 14.550 18.695 1.00 88.69 159 THR A C 1
ATOM 1201 O O . THR A 1 159 ? -4.085 15.769 18.656 1.00 88.69 159 THR A O 1
ATOM 1204 N N . CYS A 1 160 ? -4.245 13.811 17.580 1.00 86.69 160 CYS A N 1
ATOM 1205 C CA . CYS A 1 160 ? -4.095 14.404 16.247 1.00 86.69 160 CYS A CA 1
ATOM 1206 C C . CYS A 1 160 ? -5.286 15.291 15.883 1.00 86.69 160 CYS A C 1
ATOM 1208 O O . CYS A 1 160 ? -5.113 16.350 15.282 1.00 86.69 160 CYS A O 1
ATOM 1210 N N . VAL A 1 161 ? -6.490 14.887 16.282 1.00 82.25 161 VAL A N 1
ATOM 1211 C CA . VAL A 1 161 ? -7.694 15.685 16.067 1.00 82.25 161 VAL A CA 1
ATOM 1212 C C . VAL A 1 161 ? -7.640 16.995 16.855 1.00 82.25 161 VAL A C 1
ATOM 1214 O O . VAL A 1 161 ? -7.853 18.059 16.278 1.00 82.25 161 VAL A O 1
ATOM 1217 N N . GLU A 1 162 ? -7.289 16.946 18.138 1.00 81.81 162 GLU A N 1
ATOM 1218 C CA . GLU A 1 162 ? -7.141 18.138 18.982 1.00 81.81 162 GLU A CA 1
ATOM 1219 C C . GLU A 1 162 ? -6.044 19.077 18.459 1.00 81.81 162 GLU A C 1
ATOM 1221 O O . GLU A 1 162 ? -6.253 20.289 18.388 1.00 81.81 162 GLU A O 1
ATOM 1226 N N . ALA A 1 163 ? -4.911 18.524 18.013 1.00 81.62 163 ALA A N 1
ATOM 1227 C CA . ALA A 1 163 ? -3.809 19.294 17.440 1.00 81.62 163 ALA A CA 1
ATOM 1228 C C . ALA A 1 163 ? -4.171 19.974 16.108 1.00 81.62 163 ALA A C 1
ATOM 1230 O O . ALA A 1 163 ? -3.651 21.046 15.805 1.00 81.62 163 ALA A O 1
ATOM 1231 N N . SER A 1 164 ? -5.067 19.377 15.314 1.00 71.50 164 SER A N 1
ATOM 1232 C CA . SER A 1 164 ? -5.476 19.930 14.016 1.00 71.50 164 SER A CA 1
ATOM 1233 C C . SER A 1 164 ? -6.312 21.210 14.127 1.00 71.50 164 SER A C 1
ATOM 1235 O O . SER A 1 164 ? -6.475 21.923 13.138 1.00 71.50 164 SER A O 1
ATOM 1237 N N . GLY A 1 165 ? -6.885 21.492 15.305 1.00 63.44 165 GLY A N 1
ATOM 1238 C CA . GLY A 1 165 ? -7.806 22.612 15.504 1.00 63.44 165 GLY A CA 1
ATOM 1239 C C . GLY A 1 165 ? -9.093 22.517 14.673 1.00 63.44 165 GLY A C 1
ATOM 1240 O O . GLY A 1 165 ? -9.866 23.477 14.639 1.00 63.44 165 GLY A O 1
ATOM 1241 N N . LEU A 1 166 ? -9.339 21.385 13.997 1.00 59.84 166 LEU A N 1
ATOM 1242 C CA . LEU A 1 166 ? -10.532 21.186 13.188 1.00 59.84 166 LEU A CA 1
ATOM 1243 C C . LEU A 1 166 ? -11.769 21.166 14.094 1.00 59.84 166 LEU A C 1
ATOM 1245 O O . LEU A 1 166 ? -11.776 20.484 15.126 1.00 59.84 166 LEU A O 1
ATOM 1249 N N . PRO A 1 167 ? -12.839 21.898 13.735 1.00 58.53 167 PRO A N 1
ATOM 1250 C CA . PRO A 1 167 ? -14.059 21.895 14.516 1.00 58.53 167 PRO A CA 1
ATOM 1251 C C . PRO A 1 167 ? -14.663 20.491 14.496 1.00 58.53 167 PRO A C 1
ATOM 1253 O O . PRO A 1 167 ? -15.216 20.043 13.495 1.00 58.53 167 PRO A O 1
ATOM 1256 N N . LEU A 1 168 ? -14.578 19.808 15.636 1.00 62.31 168 LEU A N 1
ATOM 1257 C CA . LEU A 1 168 ? -15.204 18.509 15.828 1.00 62.31 168 LEU A CA 1
ATOM 1258 C C . LEU A 1 168 ? -16.707 18.597 15.568 1.00 62.31 168 LEU A C 1
ATOM 1260 O O . LEU A 1 168 ? -17.377 19.505 16.081 1.00 62.31 168 LEU A O 1
ATOM 1264 N N . THR A 1 169 ? -17.257 17.632 14.834 1.00 60.53 169 THR A N 1
ATOM 1265 C CA . THR A 1 169 ? -18.712 17.463 14.744 1.00 60.53 169 THR A CA 1
ATOM 1266 C C . THR A 1 169 ? -19.292 17.098 16.116 1.00 60.53 169 THR A C 1
ATOM 1268 O O . THR A 1 169 ? -18.580 16.612 16.997 1.00 60.53 169 THR A O 1
ATOM 1271 N N . ALA A 1 170 ? -20.597 17.310 16.315 1.00 55.00 170 ALA A N 1
ATOM 1272 C CA . ALA A 1 170 ? -21.282 16.950 17.562 1.00 55.00 170 ALA A CA 1
ATOM 1273 C C . ALA A 1 170 ? -21.049 15.478 17.964 1.00 55.00 170 ALA A C 1
ATOM 1275 O O . ALA A 1 170 ? -20.809 15.192 19.135 1.00 55.00 170 ALA A O 1
ATOM 1276 N N . ALA A 1 171 ? -21.039 14.568 16.983 1.00 53.38 171 ALA A N 1
ATOM 1277 C CA . ALA A 1 171 ? -20.782 13.144 17.188 1.00 53.38 171 ALA A CA 1
ATOM 1278 C C . ALA A 1 171 ? -19.344 12.853 17.657 1.00 53.38 171 ALA A C 1
ATOM 1280 O O . ALA A 1 171 ? -19.123 11.946 18.453 1.00 53.38 171 ALA A O 1
ATOM 1281 N N . GLN A 1 172 ? -18.368 13.644 17.208 1.00 60.50 172 GLN A N 1
ATOM 1282 C CA . GLN A 1 172 ? -16.952 13.448 17.527 1.00 60.50 172 GLN A CA 1
ATOM 1283 C C . GLN A 1 172 ? -16.524 14.051 18.875 1.00 60.50 172 GLN A C 1
ATOM 1285 O O . GLN A 1 172 ? -15.508 13.649 19.433 1.00 60.50 172 GLN A O 1
ATOM 1290 N N . ARG A 1 173 ? -17.289 14.999 19.435 1.00 60.03 173 ARG A N 1
ATOM 1291 C CA . ARG A 1 173 ? -16.993 15.602 20.753 1.00 60.03 173 ARG A CA 1
ATOM 1292 C C . ARG A 1 173 ? -17.345 14.691 21.935 1.00 60.03 173 ARG A C 1
ATOM 1294 O O . ARG A 1 173 ? -16.984 14.997 23.068 1.00 60.03 173 ARG A O 1
ATOM 1301 N N . GLY A 1 174 ? -18.025 13.574 21.675 1.00 52.78 174 GLY A N 1
ATOM 1302 C CA . GLY A 1 174 ? -18.429 12.601 22.684 1.00 52.78 174 GLY A CA 1
ATOM 1303 C C . GLY A 1 174 ? -19.713 12.973 23.446 1.00 52.78 174 GLY A C 1
ATOM 1304 O O . GLY A 1 174 ? -20.251 14.076 23.299 1.00 52.78 174 GLY A O 1
ATOM 1305 N N . PRO A 1 175 ? -20.229 12.041 24.269 1.00 52.84 175 PRO A N 1
ATOM 1306 C CA . PRO A 1 175 ? -21.515 12.186 24.953 1.00 52.84 175 PRO A CA 1
ATOM 1307 C C . PRO A 1 175 ? -21.550 13.340 25.961 1.00 52.84 175 PRO A C 1
ATOM 1309 O O . PRO A 1 175 ? -22.586 13.981 26.106 1.00 52.84 175 PRO A O 1
ATOM 1312 N N . GLU A 1 176 ? -20.427 13.675 26.599 1.00 51.94 176 GLU A N 1
ATOM 1313 C CA . GLU A 1 176 ? -20.356 14.792 27.552 1.00 51.94 176 GLU A CA 1
ATOM 1314 C C . GLU A 1 176 ? -20.652 16.150 26.899 1.00 51.94 176 GLU A C 1
ATOM 1316 O O . GLU A 1 176 ? -21.330 16.991 27.489 1.00 51.94 176 GLU A O 1
ATOM 1321 N N . TRP A 1 177 ? -20.209 16.364 25.654 1.00 48.00 177 TRP A N 1
ATOM 1322 C CA . TRP A 1 177 ? -20.527 17.584 24.911 1.00 48.00 177 TRP A CA 1
ATOM 1323 C C . TRP A 1 177 ? -21.994 17.613 24.457 1.00 48.00 177 TRP A C 1
ATOM 1325 O O . TRP A 1 177 ? -22.630 18.665 24.540 1.00 48.00 177 TRP A O 1
ATOM 1335 N N . MET A 1 178 ? -22.550 16.466 24.044 1.00 42.56 178 MET A N 1
ATOM 1336 C CA . MET A 1 178 ? -23.971 16.338 23.679 1.00 42.56 178 MET A CA 1
ATOM 1337 C C . MET A 1 178 ? -24.899 16.628 24.871 1.00 42.56 178 MET A C 1
ATOM 1339 O O . MET A 1 178 ? -25.877 17.362 24.720 1.00 42.56 178 MET A O 1
ATOM 1343 N N . LEU A 1 179 ? -24.537 16.151 26.070 1.00 43.47 179 LEU A N 1
ATOM 1344 C CA . LEU A 1 179 ? -25.239 16.439 27.327 1.00 43.47 179 LEU A CA 1
ATOM 1345 C C . LEU A 1 179 ? -25.179 17.927 27.701 1.00 43.47 179 LEU A C 1
ATOM 1347 O O . LEU A 1 179 ? -26.165 18.487 28.177 1.00 43.47 179 LEU A O 1
ATOM 1351 N N . ARG A 1 180 ? -24.045 18.590 27.447 1.00 43.44 180 ARG A N 1
ATOM 1352 C CA . ARG A 1 180 ? -23.825 20.004 27.793 1.00 43.44 180 ARG A CA 1
ATOM 1353 C C . ARG A 1 180 ? -24.614 20.989 26.918 1.00 43.44 180 ARG A C 1
ATOM 1355 O O . ARG A 1 180 ? -24.818 22.123 27.340 1.00 43.44 180 ARG A O 1
ATOM 1362 N N . TRP A 1 181 ? -25.069 20.563 25.738 1.00 42.41 181 TRP A N 1
ATOM 1363 C CA . TRP A 1 181 ? -25.834 21.384 24.785 1.00 42.41 181 TRP A CA 1
ATOM 1364 C C . TRP A 1 181 ? -27.232 20.829 24.470 1.00 42.41 181 TRP A C 1
ATOM 1366 O O . TRP A 1 181 ? -27.870 21.268 23.516 1.00 42.41 181 TRP A O 1
ATOM 1376 N N . GLY A 1 182 ? -27.731 19.888 25.278 1.00 35.91 182 GLY A N 1
ATOM 1377 C CA . GLY A 1 182 ? -29.115 19.418 25.200 1.00 35.91 182 GLY A CA 1
ATOM 1378 C C . GLY A 1 182 ? -29.461 18.626 23.936 1.00 35.91 182 GLY A C 1
ATOM 1379 O O . GLY A 1 182 ? -30.637 18.542 23.593 1.00 35.91 182 GLY A O 1
ATOM 1380 N N . CYS A 1 183 ? -28.478 18.039 23.244 1.00 40.12 183 CYS A N 1
ATOM 1381 C CA . CYS A 1 183 ? -28.752 17.051 22.200 1.00 40.12 183 CYS A CA 1
ATOM 1382 C C . CYS A 1 183 ? -28.999 15.698 22.880 1.00 40.12 183 CYS A C 1
ATOM 1384 O O . CYS A 1 183 ? -28.050 15.123 23.421 1.00 40.12 183 CYS A O 1
ATOM 1386 N N . PRO A 1 184 ? -30.243 15.187 22.915 1.00 38.47 184 PRO A N 1
ATOM 1387 C CA . PRO A 1 184 ? -30.516 13.922 23.575 1.00 38.47 184 PRO A CA 1
ATOM 1388 C C . PRO A 1 184 ? -29.785 12.787 22.841 1.00 38.47 184 PRO A C 1
ATOM 1390 O O . PRO A 1 184 ? -29.691 12.817 21.609 1.00 38.47 184 PRO A O 1
ATOM 1393 N N . PRO A 1 185 ? -29.264 11.780 23.564 1.00 41.28 185 PRO A N 1
ATOM 1394 C CA . PRO A 1 185 ? -28.730 10.589 22.924 1.00 41.28 185 PRO A CA 1
ATOM 1395 C C . PRO A 1 185 ? -29.828 9.946 22.072 1.00 41.28 185 PRO A C 1
ATOM 1397 O O . PRO A 1 185 ? -30.983 9.861 22.495 1.00 41.28 185 PRO A O 1
ATOM 1400 N N . VAL A 1 186 ? -29.472 9.497 20.866 1.00 43.97 186 VAL A N 1
ATOM 1401 C CA . VAL A 1 186 ? -30.377 8.696 20.037 1.00 43.97 186 VAL A CA 1
ATOM 1402 C C . VAL A 1 186 ? -30.575 7.366 20.754 1.00 43.97 186 VAL A C 1
ATOM 1404 O O . VAL A 1 186 ? -29.714 6.489 20.716 1.00 43.97 186 VAL A O 1
ATOM 1407 N N . VAL A 1 187 ? -31.695 7.253 21.461 1.00 37.19 187 VAL A N 1
ATOM 1408 C CA . VAL A 1 187 ? -32.157 5.998 22.047 1.00 37.19 187 VAL A CA 1
ATOM 1409 C C . VAL A 1 187 ? -32.597 5.111 20.882 1.00 37.19 187 VAL A C 1
ATOM 1411 O O . VAL A 1 187 ? -33.492 5.493 20.128 1.00 37.19 187 VAL A O 1
ATOM 1414 N N . ARG A 1 188 ? -31.912 3.979 20.690 1.00 37.00 188 ARG A N 1
ATOM 1415 C CA . ARG A 1 188 ? -32.427 2.870 19.879 1.00 37.00 188 ARG A CA 1
ATOM 1416 C C . ARG A 1 188 ? -33.480 2.109 20.668 1.00 37.00 188 ARG A C 1
ATOM 1418 O O . ARG A 1 188 ? -33.240 1.900 21.877 1.00 37.00 188 ARG A O 1
#

Secondary structure (DSSP, 8-state):
-HHHHHHHHHHHHHHHHHHT--SHHHHHHHHHHHHHHHT-S-HHHHHHHHHHHHHHHHHHHHHHHHHHHHHHHTT-EEEEE--TT--S-EEEEETTEEEEEEETT-HHHHHHHHHTTTB-TTT-PBP-TT-EE---TT--TT----B-TTSPBPEE-HHHHHHHT----TTTT-HHHHHHTT------

Mean predicted aligned error: 12.42 Å

Sequence (188 aa):
QSETDAARIILHLEQNHALGLGSPELDAFQSLIVSLVAAADDPKAVIAHVTELLCDHAENKAYLPKLIQECERLGLALQLTDDTVVDLAEIRIIDGRRTVVARADKVAVAYDDVHVVGRCLTCSGELDDTALLYFPANALVSFRGVQDMTGADVKVCRTCVEASGLPLTAAQRGPEWMLRWGCPPVVR

pLDDT: mean 77.25, std 16.06, range [35.91, 96.94]